Protein AF-A0A2V6S2D7-F1 (afdb_monomer_lite)

Radius of gyration: 24.64 Å; chains: 1; bounding box: 49×113×42 Å

Sequence (248 aa):
MRTIIGLLGVAALVLTGGPAGAQAPPPTPCDFVTGGGTITTDSNTRANFGVGGSCKAGGDGHTLWGHLEYIDKGFSTDTVDKLNVHWTDITGYFFCGLPDCSIFVDPPGQPTGTRLICGTARTNLPSPDNNVNWAVKVSDNAEAGKGHDTFMIKVAGGSLTYTSGDHTLTGGNIQLHQPNGSGFFSGAPTPLNCPAFVPPTSTCTTDADCDPSLTTGEICVAGACMCQPGFVFVDPPGRCCQLGICGD

Secondary structure (DSSP, 8-state):
----------------------PPPPPPBP-EEEEEEEEE-TTS-EEEEEEEEEEEE-SSSSSEEEEEEEEETT---SS-SSEEEEEEEEEEEEEESSTTSSSB---SSS--EEEEEEEEEEESSPTTTTEEEEEEEEEE-SSS-TTT-EEEEEEEETTEEEE--SEE-SEEEEEEE---SS-B---S--TTT-TT-PPPS---SSGGGS-TTSTT-EEEETTEEEEPTT-EEE-SSS-EEESSPPP-

Structure (mmCIF, N/CA/C/O backbone):
data_AF-A0A2V6S2D7-F1
#
_entry.id   AF-A0A2V6S2D7-F1
#
loop_
_atom_site.group_PDB
_atom_site.id
_atom_site.type_symbol
_atom_site.label_atom_id
_atom_site.label_alt_id
_atom_site.label_comp_id
_atom_site.label_asym_id
_atom_site.label_entity_id
_atom_site.label_seq_id
_atom_site.pdbx_PDB_ins_code
_atom_site.Cartn_x
_atom_site.Cartn_y
_atom_site.Cartn_z
_atom_site.occupancy
_atom_site.B_iso_or_equiv
_atom_site.auth_seq_id
_atom_site.auth_comp_id
_atom_site.auth_asym_id
_atom_site.auth_atom_id
_atom_site.pdbx_PDB_model_num
ATOM 1 N N . MET A 1 1 ? -33.609 -89.230 -2.136 1.00 40.50 1 MET A N 1
ATOM 2 C CA . MET A 1 1 ? -32.316 -89.365 -1.429 1.00 40.50 1 MET A CA 1
ATOM 3 C C . MET A 1 1 ? -31.332 -88.361 -2.002 1.00 40.50 1 MET A C 1
ATOM 5 O O . MET A 1 1 ? -30.999 -88.499 -3.171 1.00 40.50 1 MET A O 1
ATOM 9 N N . ARG A 1 2 ? -30.923 -87.370 -1.201 1.00 35.66 2 ARG A N 1
ATOM 10 C CA . ARG A 1 2 ? -29.577 -86.762 -1.118 1.00 35.66 2 ARG A CA 1
ATOM 11 C C . ARG A 1 2 ? -29.685 -85.412 -0.410 1.00 35.66 2 ARG A C 1
ATOM 13 O O . ARG A 1 2 ? -30.016 -84.393 -0.999 1.00 35.66 2 ARG A O 1
ATOM 20 N N . THR A 1 3 ? -29.438 -85.478 0.889 1.00 37.06 3 THR A N 1
ATOM 21 C CA . THR A 1 3 ? -29.090 -84.383 1.788 1.00 37.06 3 THR A CA 1
ATOM 22 C C . THR A 1 3 ? -27.785 -83.745 1.306 1.00 37.06 3 THR A C 1
ATOM 24 O O . THR A 1 3 ? -26.822 -84.478 1.089 1.00 37.06 3 THR A O 1
ATOM 27 N N . ILE A 1 4 ? -27.719 -82.418 1.172 1.00 40.06 4 ILE A N 1
ATOM 28 C CA . ILE A 1 4 ? -26.444 -81.686 1.171 1.00 40.06 4 ILE A CA 1
ATOM 29 C C . ILE A 1 4 ? -26.587 -80.489 2.108 1.00 40.06 4 ILE A C 1
ATOM 31 O O . ILE A 1 4 ? -27.370 -79.573 1.881 1.00 40.06 4 ILE A O 1
ATOM 35 N N . ILE A 1 5 ? -25.828 -80.580 3.195 1.00 47.09 5 ILE A N 1
ATOM 36 C CA . ILE A 1 5 ? -25.560 -79.555 4.197 1.00 47.09 5 ILE A CA 1
ATOM 37 C C . ILE A 1 5 ? -24.543 -78.592 3.571 1.00 47.09 5 ILE A C 1
ATOM 39 O O . ILE A 1 5 ? -23.473 -79.032 3.152 1.00 47.09 5 ILE A O 1
ATOM 43 N N . GLY A 1 6 ? -24.877 -77.304 3.479 1.00 35.31 6 GLY A N 1
ATOM 44 C CA . GLY A 1 6 ? -23.986 -76.253 2.978 1.00 35.31 6 GLY A CA 1
ATOM 45 C C . GLY A 1 6 ? -23.583 -75.306 4.103 1.00 35.31 6 GLY A C 1
ATOM 46 O O . GLY A 1 6 ? -24.434 -74.621 4.660 1.00 35.31 6 GLY A O 1
ATOM 47 N N . LEU A 1 7 ? -22.297 -75.324 4.446 1.00 39.44 7 LEU A N 1
ATOM 48 C CA . LEU A 1 7 ? -21.657 -74.592 5.537 1.00 39.44 7 LEU A CA 1
ATOM 49 C C . LEU A 1 7 ? -21.720 -73.061 5.392 1.00 39.44 7 LEU A C 1
ATOM 51 O O . LEU A 1 7 ? -21.600 -72.511 4.301 1.00 39.44 7 LEU A O 1
ATOM 55 N N . LEU A 1 8 ? -21.822 -72.408 6.553 1.00 40.25 8 LEU A N 1
ATOM 56 C CA . LEU A 1 8 ? -21.572 -70.988 6.801 1.00 40.25 8 LEU A CA 1
ATOM 57 C C . LEU A 1 8 ? -20.168 -70.569 6.338 1.00 40.25 8 LEU A C 1
ATOM 59 O O . LEU A 1 8 ? -19.180 -71.206 6.698 1.00 40.25 8 LEU A O 1
ATOM 63 N N . GLY A 1 9 ? -20.085 -69.435 5.644 1.00 36.44 9 GLY A N 1
ATOM 64 C CA . GLY A 1 9 ? -18.845 -68.693 5.430 1.00 36.44 9 GLY A CA 1
ATOM 65 C C . GLY A 1 9 ? -19.088 -67.212 5.698 1.00 36.44 9 GLY A C 1
ATOM 66 O O . GLY A 1 9 ? -19.604 -66.507 4.836 1.00 36.44 9 GLY A O 1
ATOM 67 N N . VAL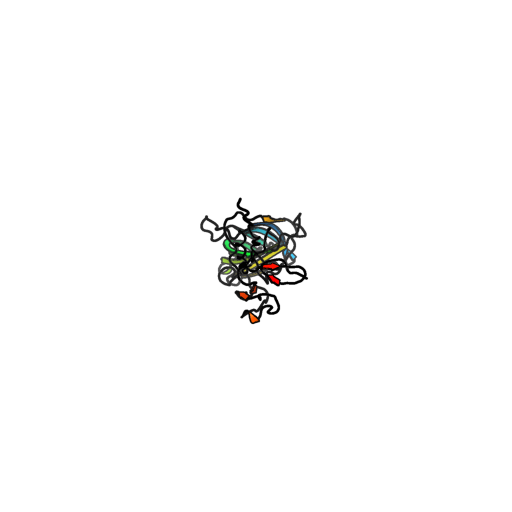 A 1 10 ? -18.752 -66.741 6.901 1.00 43.41 10 VAL A N 1
ATOM 68 C CA . VAL A 1 10 ? -18.709 -65.306 7.216 1.00 43.41 10 VAL A CA 1
ATOM 69 C C . VAL A 1 10 ? -17.350 -64.793 6.754 1.00 43.41 10 VAL A C 1
ATOM 71 O O . VAL A 1 10 ? -16.327 -65.106 7.358 1.00 43.41 10 VAL A O 1
ATOM 74 N N . ALA A 1 11 ? -17.328 -64.036 5.659 1.00 36.28 11 ALA A N 1
ATOM 75 C CA . ALA A 1 11 ? -16.137 -63.320 5.229 1.00 36.28 11 ALA A CA 1
ATOM 76 C C . ALA A 1 11 ? -15.983 -62.061 6.095 1.00 36.28 11 ALA A C 1
ATOM 78 O O . ALA A 1 11 ? -16.769 -61.121 5.983 1.00 36.28 11 ALA A O 1
ATOM 79 N N . ALA A 1 12 ? -14.985 -62.049 6.979 1.00 42.38 12 ALA A N 1
ATOM 80 C CA . ALA A 1 12 ? -14.572 -60.840 7.678 1.00 42.38 12 ALA A CA 1
ATOM 81 C C . ALA A 1 12 ? -13.870 -59.912 6.674 1.00 42.38 12 ALA A C 1
ATOM 83 O O . ALA A 1 12 ? -12.748 -60.179 6.245 1.00 42.38 12 ALA A O 1
ATOM 84 N N . LEU A 1 13 ? -14.553 -58.840 6.269 1.00 35.12 13 LEU A N 1
ATOM 85 C CA . LEU A 1 13 ? -13.983 -57.793 5.428 1.00 35.12 13 LEU A CA 1
ATOM 86 C C . LEU A 1 13 ? -13.056 -56.929 6.294 1.00 35.12 13 LEU A C 1
ATOM 88 O O . LEU A 1 13 ? -13.504 -56.037 7.012 1.00 35.12 13 LEU A O 1
ATOM 92 N N . VAL A 1 14 ? -11.759 -57.225 6.259 1.00 42.66 14 VAL A N 1
ATOM 93 C CA . VAL A 1 14 ? -10.733 -56.378 6.875 1.00 42.66 14 VAL A CA 1
ATOM 94 C C . VAL A 1 14 ? -10.553 -55.154 5.979 1.00 42.66 14 VAL A C 1
ATOM 96 O O . VAL A 1 14 ? -9.884 -55.214 4.950 1.00 42.66 14 VAL A O 1
ATOM 99 N N . LEU A 1 15 ? -11.185 -54.041 6.355 1.00 39.78 15 LEU A N 1
ATOM 100 C CA . LEU A 1 15 ? -10.895 -52.724 5.794 1.00 39.78 15 LEU A CA 1
ATOM 101 C C . LEU A 1 15 ? -9.494 -52.319 6.256 1.00 39.78 15 LEU A C 1
ATOM 103 O O . LEU A 1 15 ? -9.309 -51.809 7.359 1.00 39.78 15 LEU A O 1
ATOM 107 N N . THR A 1 16 ? -8.489 -52.565 5.420 1.00 38.56 16 THR A N 1
ATOM 108 C CA . THR A 1 16 ? -7.169 -51.953 5.577 1.00 38.56 16 THR A CA 1
ATOM 109 C C . THR A 1 16 ? -7.312 -50.463 5.273 1.00 38.56 16 THR A C 1
ATOM 111 O O . THR A 1 16 ? -7.170 -50.035 4.128 1.00 38.56 16 THR A O 1
ATOM 114 N N . GLY A 1 17 ? -7.664 -49.676 6.289 1.00 39.31 17 GLY A N 1
ATOM 115 C CA . GLY A 1 17 ? -7.599 -48.221 6.234 1.00 39.31 17 GLY A CA 1
ATOM 116 C C . GLY A 1 17 ? -6.140 -47.799 6.118 1.00 39.31 17 GLY A C 1
ATOM 117 O O . GLY A 1 17 ? -5.445 -47.681 7.122 1.00 39.31 17 GLY A O 1
ATOM 118 N N . GLY A 1 18 ? -5.656 -47.632 4.888 1.00 40.50 18 GLY A N 1
ATOM 119 C CA . GLY A 1 18 ? -4.422 -46.897 4.650 1.00 40.50 18 GLY A CA 1
ATOM 120 C C . GLY A 1 18 ? -4.624 -45.437 5.067 1.00 40.50 18 GLY A C 1
ATOM 121 O O . GLY A 1 18 ? -5.747 -44.935 4.954 1.00 40.50 18 GLY A O 1
ATOM 122 N N . PRO A 1 19 ? -3.584 -44.744 5.557 1.00 44.56 19 PRO A N 1
ATOM 123 C CA . PRO A 1 19 ? -3.682 -43.317 5.812 1.00 44.56 19 PRO A CA 1
ATOM 124 C C . PRO A 1 19 ? -4.076 -42.633 4.501 1.00 44.56 19 PRO A C 1
ATOM 126 O O . PRO A 1 19 ? -3.349 -42.701 3.509 1.00 44.56 19 PRO A O 1
ATOM 129 N N . ALA A 1 20 ? -5.259 -42.020 4.478 1.00 46.84 20 ALA A N 1
ATOM 130 C CA . ALA A 1 20 ? -5.623 -41.109 3.411 1.00 46.84 20 ALA A CA 1
ATOM 131 C C . ALA A 1 20 ? -4.635 -39.944 3.501 1.00 46.84 20 ALA A C 1
ATOM 133 O O . ALA A 1 20 ? -4.684 -39.161 4.448 1.00 46.84 20 ALA A O 1
ATOM 134 N N . GLY A 1 21 ? -3.686 -39.877 2.566 1.00 40.09 21 GLY A N 1
ATOM 135 C CA . GLY A 1 21 ? -2.854 -38.694 2.413 1.00 40.09 21 GLY A CA 1
ATOM 136 C C . GLY A 1 21 ? -3.787 -37.515 2.178 1.00 40.09 21 GLY A C 1
ATOM 137 O O . GLY A 1 21 ? -4.486 -37.482 1.166 1.00 40.09 21 GLY A O 1
ATOM 138 N N . ALA A 1 22 ? -3.862 -36.602 3.143 1.00 42.22 22 ALA A N 1
ATOM 139 C CA . ALA A 1 22 ? -4.624 -35.378 2.995 1.00 42.22 22 ALA A CA 1
ATOM 140 C C . ALA A 1 22 ? -4.014 -34.598 1.826 1.00 42.22 22 ALA A C 1
ATOM 142 O O . ALA A 1 22 ? -2.865 -34.162 1.876 1.00 42.22 22 ALA A O 1
ATOM 143 N N . GLN A 1 23 ? -4.763 -34.508 0.730 1.00 37.53 23 GLN A N 1
ATOM 144 C CA . GLN A 1 23 ? -4.390 -33.694 -0.413 1.00 37.53 23 GLN A CA 1
ATOM 145 C C . GLN A 1 23 ? -4.363 -32.241 0.072 1.00 37.53 23 GLN A C 1
ATOM 147 O O . GLN A 1 23 ? -5.338 -31.796 0.680 1.00 37.53 23 GLN A O 1
ATOM 152 N N . ALA A 1 24 ? -3.242 -31.539 -0.132 1.00 46.41 24 ALA A N 1
ATOM 153 C CA . ALA A 1 24 ? -3.129 -30.133 0.251 1.00 46.41 24 ALA A CA 1
ATOM 154 C C . ALA A 1 24 ? -4.337 -29.354 -0.308 1.00 46.41 24 ALA A C 1
ATOM 156 O O . ALA A 1 24 ? -4.731 -29.624 -1.454 1.00 46.41 24 ALA A O 1
ATOM 157 N N . PRO A 1 25 ? -4.944 -28.433 0.468 1.00 50.50 25 PRO A N 1
ATOM 158 C CA . PRO A 1 25 ? -6.044 -27.618 -0.018 1.00 50.50 25 PRO A CA 1
ATOM 159 C C . PRO A 1 25 ? -5.639 -26.957 -1.340 1.00 50.50 25 PRO A C 1
ATOM 161 O O . PRO A 1 25 ? -4.493 -26.512 -1.467 1.00 50.50 25 PRO A O 1
ATOM 164 N N . PRO A 1 26 ? -6.526 -26.921 -2.349 1.00 55.00 26 PRO A N 1
ATOM 165 C CA . PRO A 1 26 ? -6.235 -26.176 -3.564 1.00 55.00 26 PRO A CA 1
ATOM 166 C C . PRO A 1 26 ? -5.945 -24.711 -3.188 1.00 55.00 26 PRO A C 1
ATOM 168 O O . PRO A 1 26 ? -6.624 -24.192 -2.300 1.00 55.00 26 PRO A O 1
ATOM 171 N N . PRO A 1 27 ? -4.959 -24.056 -3.831 1.00 58.69 27 PRO A N 1
ATOM 172 C CA . PRO A 1 27 ? -4.622 -22.665 -3.535 1.00 58.69 27 PRO A CA 1
ATOM 173 C C . PRO A 1 27 ? -5.870 -21.791 -3.658 1.00 58.69 27 PRO A C 1
ATOM 175 O O . PRO A 1 27 ? -6.650 -21.968 -4.606 1.00 58.69 27 PRO A O 1
ATOM 178 N N . THR A 1 28 ? -6.075 -20.876 -2.708 1.00 65.69 28 THR A N 1
ATOM 179 C CA . THR A 1 28 ? -7.294 -20.068 -2.688 1.00 65.69 28 THR A CA 1
ATOM 180 C C . THR A 1 28 ? -7.352 -19.234 -3.964 1.00 65.69 28 THR A C 1
ATOM 182 O O . THR A 1 28 ? -6.360 -18.597 -4.348 1.00 65.69 28 THR A O 1
ATOM 185 N N . PRO A 1 29 ? -8.495 -19.240 -4.672 1.00 73.06 29 PRO A N 1
ATOM 186 C CA . PRO A 1 29 ? -8.675 -18.361 -5.809 1.00 73.06 29 PRO A CA 1
ATOM 187 C C . PRO A 1 29 ? -8.458 -16.905 -5.382 1.00 73.06 29 PRO A C 1
ATOM 189 O O . PRO A 1 29 ? -8.868 -16.498 -4.299 1.00 73.06 29 PRO A O 1
ATOM 192 N N . CYS A 1 30 ? -7.820 -16.121 -6.243 1.00 80.06 30 CYS A N 1
ATOM 193 C CA . CYS A 1 30 ? -7.462 -14.743 -5.940 1.00 80.06 30 CYS A CA 1
ATOM 194 C C . CYS A 1 30 ? -8.680 -13.837 -5.692 1.00 80.06 30 CYS A C 1
ATOM 196 O O . CYS A 1 30 ? -9.549 -13.727 -6.566 1.00 80.06 30 CYS A O 1
ATOM 198 N N . ASP A 1 31 ? -8.717 -13.165 -4.540 1.00 88.00 31 ASP A N 1
ATOM 199 C CA . ASP A 1 31 ? -9.669 -12.102 -4.231 1.00 88.00 31 ASP A CA 1
ATOM 200 C C . ASP A 1 31 ? -9.207 -10.743 -4.776 1.00 88.00 31 ASP A C 1
ATOM 202 O O . ASP A 1 31 ? -8.156 -10.606 -5.412 1.00 88.00 31 ASP A O 1
ATOM 206 N N . PHE A 1 32 ? -10.041 -9.723 -4.590 1.00 91.25 32 PHE A N 1
ATOM 207 C CA . PHE A 1 32 ? -9.653 -8.359 -4.911 1.00 91.25 32 PHE A CA 1
ATOM 208 C C . PHE A 1 32 ? -10.234 -7.375 -3.909 1.00 91.25 32 PHE A C 1
ATOM 210 O O . PHE A 1 32 ? -11.319 -7.570 -3.363 1.00 91.25 32 PHE A O 1
ATOM 217 N N . VAL A 1 33 ? -9.502 -6.289 -3.691 1.00 94.19 33 VAL A N 1
ATOM 218 C CA . VAL A 1 33 ? -9.938 -5.184 -2.840 1.00 94.19 33 VAL A CA 1
ATOM 219 C C . VAL A 1 33 ? -10.218 -3.961 -3.692 1.00 94.19 33 VAL A C 1
ATOM 221 O O . VAL A 1 33 ? -9.510 -3.685 -4.664 1.00 94.19 33 VAL A O 1
ATOM 224 N N . THR A 1 34 ? -11.241 -3.212 -3.308 1.00 96.56 34 THR A N 1
ATOM 225 C CA . THR A 1 34 ? -11.501 -1.864 -3.815 1.00 96.56 34 THR A CA 1
ATOM 226 C C . THR A 1 34 ? -11.785 -0.954 -2.644 1.00 96.56 34 THR A C 1
ATOM 228 O O . THR A 1 34 ? -12.481 -1.355 -1.718 1.00 96.56 34 THR A O 1
ATOM 231 N N . GLY A 1 35 ? -11.346 0.288 -2.699 1.00 96.75 35 GLY A N 1
ATOM 232 C CA . GLY A 1 35 ? -11.704 1.242 -1.674 1.00 96.75 35 GLY A CA 1
ATOM 233 C C . GLY A 1 35 ? -11.312 2.654 -2.031 1.00 96.75 35 GLY A C 1
ATOM 234 O O . GLY A 1 35 ? -10.619 2.928 -3.010 1.00 96.75 35 GLY A O 1
ATOM 235 N N . GLY A 1 36 ? -11.766 3.569 -1.200 1.00 98.19 36 GLY A N 1
ATOM 236 C CA . GLY A 1 36 ? -11.402 4.964 -1.302 1.00 98.19 36 GLY A CA 1
ATOM 237 C C . GLY A 1 36 ? -11.927 5.716 -0.106 1.00 98.19 36 GLY A C 1
ATOM 238 O O . GLY A 1 36 ? -12.942 5.346 0.488 1.00 98.19 36 GLY A O 1
ATOM 239 N N . GLY A 1 37 ? -11.232 6.780 0.265 1.00 98.00 37 GLY A N 1
ATOM 240 C CA . GLY A 1 37 ? -11.586 7.469 1.482 1.00 98.00 37 GLY A CA 1
ATOM 241 C C . GLY A 1 37 ? -10.681 8.613 1.869 1.00 98.00 37 GLY A C 1
ATOM 242 O O . GLY A 1 37 ? -9.991 9.240 1.062 1.00 98.00 37 GLY A O 1
ATOM 243 N N . THR A 1 38 ? -10.785 8.935 3.148 1.00 98.38 38 THR A N 1
ATOM 244 C CA . THR A 1 38 ? -10.057 10.004 3.810 1.00 98.38 38 THR A CA 1
ATOM 245 C C . THR A 1 38 ? -9.498 9.481 5.122 1.00 98.38 38 THR A C 1
ATOM 247 O O . THR A 1 38 ? -10.225 8.860 5.895 1.00 98.38 38 THR A O 1
ATOM 250 N N . ILE A 1 39 ? -8.249 9.812 5.418 1.00 98.38 39 ILE A N 1
ATOM 251 C CA . ILE A 1 39 ? -7.625 9.604 6.727 1.00 98.38 39 ILE A CA 1
ATOM 252 C C . ILE A 1 39 ? -7.119 10.937 7.281 1.00 98.38 39 ILE A C 1
ATOM 254 O O . ILE A 1 39 ? -6.953 11.914 6.540 1.00 98.38 39 ILE A O 1
ATOM 258 N N . THR A 1 40 ? -6.878 10.955 8.586 1.00 97.94 40 THR A N 1
ATOM 259 C CA . THR A 1 40 ? -6.028 11.958 9.227 1.00 97.94 40 THR A CA 1
ATOM 260 C C . THR A 1 40 ? -4.679 11.296 9.467 1.00 97.94 40 THR A C 1
ATOM 262 O O . THR A 1 40 ? -4.647 10.292 10.165 1.00 97.94 40 THR A O 1
ATOM 265 N N . THR A 1 41 ? -3.618 11.810 8.853 1.00 96.25 41 THR A N 1
ATOM 266 C CA . THR A 1 41 ? -2.250 11.274 8.945 1.00 96.25 41 THR A CA 1
ATOM 267 C C . THR A 1 41 ? -1.638 11.498 10.333 1.00 96.25 41 THR A C 1
ATOM 269 O O . THR A 1 41 ? -2.160 12.284 11.130 1.00 96.25 41 THR A O 1
ATOM 272 N N . ASP A 1 42 ? -0.475 10.901 10.596 1.00 93.19 42 ASP A N 1
ATOM 273 C CA . ASP A 1 42 ? 0.327 11.142 11.808 1.00 93.19 42 ASP A CA 1
ATOM 274 C C . ASP A 1 42 ? 0.716 12.623 11.987 1.00 93.19 42 ASP A C 1
ATOM 276 O O . ASP A 1 42 ? 0.872 13.106 13.109 1.00 93.19 42 ASP A O 1
ATOM 280 N N . SER A 1 43 ? 0.815 13.384 10.891 1.00 90.69 43 SER A N 1
ATOM 281 C CA . SER A 1 43 ? 1.014 14.841 10.906 1.00 90.69 43 SER A CA 1
ATOM 282 C C . SER A 1 43 ? -0.272 15.636 11.182 1.00 90.69 43 SER A C 1
ATOM 284 O O . SER A 1 43 ? -0.269 16.865 11.104 1.00 90.69 43 SER A O 1
ATOM 286 N N . ASN A 1 44 ? -1.369 14.956 11.527 1.00 92.44 44 ASN A N 1
ATOM 287 C CA . ASN A 1 44 ? -2.698 15.516 11.764 1.00 92.44 44 ASN A CA 1
ATOM 288 C C . ASN A 1 44 ? -3.265 16.269 10.546 1.00 92.44 44 ASN A C 1
ATOM 290 O O . ASN A 1 44 ? -4.010 17.246 10.680 1.00 92.44 44 ASN A O 1
ATOM 294 N N . THR A 1 45 ? -2.906 15.828 9.338 1.00 94.75 45 THR A N 1
ATOM 295 C CA . THR A 1 45 ? -3.355 16.428 8.080 1.00 94.75 45 THR A CA 1
ATOM 296 C C . THR A 1 45 ? -4.284 15.487 7.339 1.00 94.75 45 THR A C 1
ATOM 298 O O . THR A 1 45 ? -4.314 14.278 7.558 1.00 94.75 45 THR A O 1
ATOM 301 N N . ARG A 1 46 ? -5.129 16.054 6.478 1.00 96.44 46 ARG A N 1
ATOM 302 C CA . ARG A 1 46 ? -6.096 15.262 5.724 1.00 96.44 46 ARG A CA 1
ATOM 303 C C . ARG A 1 46 ? -5.445 14.702 4.468 1.00 96.44 46 ARG A C 1
ATOM 305 O O . ARG A 1 46 ? -5.007 15.484 3.620 1.00 96.44 46 ARG A O 1
ATOM 312 N N . ALA A 1 47 ? -5.530 13.388 4.299 1.00 98.44 47 ALA A N 1
ATOM 313 C CA . ALA A 1 47 ? -5.177 12.724 3.055 1.00 98.44 47 ALA A CA 1
ATOM 314 C C . ALA A 1 47 ? -6.367 11.985 2.440 1.00 98.44 47 ALA A C 1
ATOM 316 O O . ALA A 1 47 ? -7.240 11.483 3.150 1.00 98.44 47 ALA A O 1
ATOM 317 N N . ASN A 1 48 ? -6.404 11.939 1.112 1.00 98.62 48 ASN A N 1
ATOM 318 C CA . ASN A 1 48 ? -7.412 11.249 0.318 1.00 98.62 48 ASN A CA 1
ATOM 319 C C . ASN A 1 48 ? -6.765 10.130 -0.488 1.00 98.62 48 ASN A C 1
ATOM 321 O O . ASN A 1 48 ? -5.650 10.298 -0.974 1.00 98.62 48 ASN A O 1
ATOM 325 N N . PHE A 1 49 ? -7.479 9.022 -0.663 1.00 98.75 49 PHE A N 1
ATOM 326 C CA . PHE A 1 49 ? -6.980 7.903 -1.451 1.00 98.75 49 PHE A CA 1
ATOM 327 C C . PHE A 1 49 ? -8.085 7.204 -2.241 1.00 98.75 49 PHE A C 1
ATOM 329 O O . PHE A 1 49 ? -9.258 7.238 -1.858 1.00 98.75 49 PHE A O 1
ATOM 336 N N . GLY A 1 50 ? -7.677 6.548 -3.322 1.00 98.75 50 GLY A N 1
ATOM 337 C CA . GLY A 1 50 ? -8.430 5.533 -4.049 1.00 98.75 50 GLY A CA 1
ATOM 338 C C . GLY A 1 50 ? -7.503 4.354 -4.314 1.00 98.75 50 GLY A C 1
ATOM 339 O O . GLY A 1 50 ? -6.343 4.557 -4.667 1.00 98.75 50 GLY A O 1
ATOM 340 N N . VAL A 1 51 ? -7.974 3.136 -4.074 1.00 98.56 51 VAL A N 1
ATOM 341 C CA . VAL A 1 51 ? -7.134 1.941 -4.118 1.00 98.56 51 VAL A CA 1
ATOM 342 C C . VAL A 1 51 ? -7.903 0.752 -4.671 1.00 98.56 51 VAL A C 1
ATOM 344 O O . VAL A 1 51 ? -9.060 0.508 -4.326 1.00 98.56 51 VAL A O 1
ATOM 347 N N . GLY A 1 52 ? -7.232 -0.020 -5.514 1.00 96.88 52 GLY A N 1
ATOM 348 C CA . GLY A 1 52 ? -7.675 -1.339 -5.926 1.00 96.88 52 GLY A CA 1
ATOM 349 C C . GLY A 1 52 ? -6.483 -2.263 -6.110 1.00 96.88 52 GLY A C 1
ATOM 350 O O . GLY A 1 52 ? -5.403 -1.816 -6.492 1.00 96.88 52 GLY A O 1
ATOM 351 N N . GLY A 1 53 ? -6.668 -3.550 -5.854 1.00 94.19 53 GLY A N 1
ATOM 352 C CA . GLY A 1 53 ? -5.607 -4.527 -6.063 1.00 94.19 53 GLY A CA 1
ATOM 353 C C . GLY A 1 53 ? -6.115 -5.953 -6.052 1.00 94.19 53 GLY A C 1
ATOM 354 O O . GLY A 1 53 ? -7.128 -6.261 -5.421 1.00 94.19 53 GLY A O 1
ATOM 355 N N . SER A 1 54 ? -5.396 -6.807 -6.769 1.00 91.19 54 SER A N 1
ATOM 356 C CA . SER A 1 54 ? -5.584 -8.254 -6.779 1.00 91.19 54 SER A CA 1
ATOM 357 C C . SER A 1 54 ? -4.313 -8.940 -7.282 1.00 91.19 54 SER A C 1
ATOM 359 O O . SER A 1 54 ? -3.463 -8.310 -7.904 1.00 91.19 54 SER A O 1
ATOM 361 N N . CYS A 1 55 ? -4.225 -10.249 -7.100 1.00 85.38 55 CYS A N 1
ATOM 362 C CA . CYS A 1 55 ? -3.287 -11.149 -7.784 1.00 85.38 55 CYS A CA 1
ATOM 363 C C . CYS A 1 55 ? -3.690 -11.506 -9.237 1.00 85.38 55 CYS A C 1
ATOM 365 O O . CYS A 1 55 ? -3.042 -12.344 -9.869 1.00 85.38 55 CYS A O 1
ATOM 367 N N . LYS A 1 56 ? -4.738 -10.890 -9.803 1.00 87.69 56 LYS A N 1
ATOM 368 C CA . LYS A 1 56 ? -5.069 -11.023 -11.228 1.00 87.69 56 LYS A CA 1
ATOM 369 C C . LYS A 1 56 ? -4.038 -10.263 -12.065 1.00 87.69 56 LYS A C 1
ATOM 371 O O . LYS A 1 56 ? -3.676 -9.144 -11.719 1.00 87.69 56 LYS A O 1
ATOM 376 N N . ALA A 1 57 ? -3.618 -10.825 -13.197 1.00 88.00 57 ALA A N 1
ATOM 377 C CA . ALA A 1 57 ? -2.773 -10.110 -14.156 1.00 88.00 57 ALA A CA 1
ATOM 378 C C . ALA A 1 57 ? -3.466 -8.833 -14.680 1.00 88.00 57 ALA A C 1
ATOM 380 O O . ALA A 1 57 ? -4.667 -8.863 -14.968 1.00 88.00 57 ALA A O 1
ATOM 381 N N . GLY A 1 58 ? -2.717 -7.736 -14.840 1.00 86.00 58 GLY A N 1
ATOM 382 C CA . GLY A 1 58 ? -3.266 -6.448 -15.299 1.00 86.00 58 GLY A CA 1
ATOM 383 C C . GLY A 1 58 ? -3.877 -6.532 -16.702 1.00 86.00 58 GLY A C 1
ATOM 384 O O . GLY A 1 58 ? -4.998 -6.084 -16.935 1.00 86.00 58 GLY A O 1
ATOM 385 N N . GLY A 1 59 ? -3.188 -7.224 -17.617 1.00 83.19 59 GLY A N 1
ATOM 386 C CA . GLY A 1 59 ? -3.666 -7.496 -18.981 1.00 83.19 59 GLY A CA 1
ATOM 387 C C . GLY A 1 59 ? -3.553 -6.314 -19.954 1.00 83.19 59 GLY A C 1
ATOM 388 O O . GLY A 1 59 ? -3.822 -6.472 -21.141 1.00 83.19 59 GLY A O 1
ATOM 389 N N . ASP A 1 60 ? -3.111 -5.157 -19.476 1.00 85.06 60 ASP A N 1
ATOM 390 C CA . ASP A 1 60 ? -3.004 -3.868 -20.168 1.00 85.06 60 ASP A CA 1
ATOM 391 C C . ASP A 1 60 ? -1.559 -3.329 -20.201 1.00 85.06 60 ASP A C 1
ATOM 393 O O . ASP A 1 60 ? -1.321 -2.153 -20.466 1.00 85.06 60 ASP A O 1
ATOM 397 N N . GLY A 1 61 ? -0.580 -4.209 -19.974 1.00 85.62 61 GLY A N 1
ATOM 398 C CA . GLY A 1 61 ? 0.837 -3.853 -19.853 1.00 85.62 61 GLY A CA 1
ATOM 399 C C . GLY A 1 61 ? 1.296 -3.651 -18.409 1.00 85.62 61 GLY A C 1
ATOM 400 O O . GLY A 1 61 ? 2.500 -3.540 -18.186 1.00 85.62 61 GLY A O 1
ATOM 401 N N . HIS A 1 62 ? 0.371 -3.678 -17.446 1.00 91.00 62 HIS A N 1
ATOM 402 C CA . HIS A 1 62 ? 0.672 -3.724 -16.017 1.00 91.00 62 HIS A CA 1
ATOM 403 C C . HIS A 1 62 ? 0.824 -5.165 -15.513 1.00 91.00 62 HIS A C 1
ATOM 405 O O . HIS A 1 62 ? 0.238 -6.110 -16.058 1.00 91.00 62 HIS A O 1
ATOM 411 N N . THR A 1 63 ? 1.623 -5.329 -14.460 1.00 91.81 63 THR A N 1
ATOM 412 C CA . THR A 1 63 ? 1.958 -6.624 -13.863 1.00 91.81 63 THR A CA 1
ATOM 413 C C . THR A 1 63 ? 0.720 -7.250 -13.221 1.00 91.81 63 THR A C 1
ATOM 415 O O . THR A 1 63 ? 0.298 -8.339 -13.622 1.00 91.81 63 THR A O 1
ATOM 418 N N . LEU A 1 64 ? 0.073 -6.540 -12.294 1.00 92.19 64 LEU A N 1
ATOM 419 C CA . LEU A 1 64 ? -1.177 -6.958 -11.655 1.00 92.19 64 LEU A CA 1
ATOM 420 C C . LEU A 1 64 ? -2.288 -5.919 -11.852 1.00 92.19 64 LEU A C 1
ATOM 422 O O . LEU A 1 64 ? -2.033 -4.736 -12.066 1.00 92.19 64 LEU A O 1
ATOM 426 N N . TRP A 1 65 ? -3.538 -6.370 -11.765 1.00 93.31 65 TRP A N 1
ATOM 427 C CA . TRP A 1 65 ? -4.707 -5.501 -11.784 1.00 93.31 65 TRP A CA 1
ATOM 428 C C . TRP A 1 65 ? -4.789 -4.701 -10.489 1.00 93.31 65 TRP A C 1
ATOM 430 O O . TRP A 1 65 ? -4.716 -5.255 -9.387 1.00 93.31 65 TRP A O 1
ATOM 440 N N . GLY A 1 66 ? -5.025 -3.403 -10.630 1.00 94.88 66 GLY A N 1
ATOM 441 C CA . GLY A 1 66 ? -5.277 -2.510 -9.517 1.00 94.88 66 GLY A CA 1
ATOM 442 C C . GLY A 1 66 ? -4.981 -1.067 -9.884 1.00 94.88 66 GLY A C 1
ATOM 443 O O . GLY A 1 66 ? -4.794 -0.736 -11.050 1.00 94.88 66 GLY A O 1
ATOM 444 N N . HIS A 1 67 ? -4.989 -0.211 -8.873 1.00 97.12 67 HIS A N 1
ATOM 445 C CA . HIS A 1 67 ? -4.556 1.175 -8.968 1.00 97.12 67 HIS A CA 1
ATOM 446 C C . HIS A 1 67 ? -4.294 1.742 -7.571 1.00 97.12 67 HIS A C 1
ATOM 448 O O . HIS A 1 67 ? -4.787 1.221 -6.567 1.00 97.12 67 HIS A O 1
ATOM 454 N N . LEU A 1 68 ? -3.578 2.862 -7.522 1.00 98.62 68 LEU A N 1
ATOM 455 C CA . LEU A 1 68 ? -3.496 3.722 -6.350 1.00 98.62 68 LEU A CA 1
ATOM 456 C C . LEU A 1 68 ? -3.473 5.191 -6.776 1.00 98.62 68 LEU A C 1
ATOM 458 O O . LEU A 1 68 ? -2.645 5.607 -7.585 1.00 98.62 68 LEU A O 1
ATOM 462 N N . GLU A 1 69 ? -4.334 5.974 -6.140 1.00 98.69 69 GLU A N 1
ATOM 463 C CA . GLU A 1 69 ? -4.234 7.427 -6.060 1.00 98.69 69 GLU A CA 1
ATOM 464 C C . GLU A 1 69 ? -4.124 7.822 -4.594 1.00 98.69 69 GLU A C 1
ATOM 466 O O . GLU A 1 69 ? -4.917 7.363 -3.769 1.00 98.69 69 GLU A O 1
ATOM 471 N N . TYR A 1 70 ? -3.184 8.699 -4.263 1.00 98.81 70 TYR A N 1
ATOM 472 C CA . TYR A 1 70 ? -3.041 9.237 -2.915 1.00 98.81 70 TYR A CA 1
ATOM 473 C C . TYR A 1 70 ? -2.672 10.718 -2.950 1.00 98.81 70 TYR A C 1
ATOM 475 O O . TYR A 1 70 ? -1.798 11.134 -3.711 1.00 98.81 70 TYR A O 1
ATOM 483 N N . ILE A 1 71 ? -3.339 11.519 -2.120 1.00 98.69 71 ILE A N 1
ATOM 484 C CA . ILE A 1 71 ? -3.079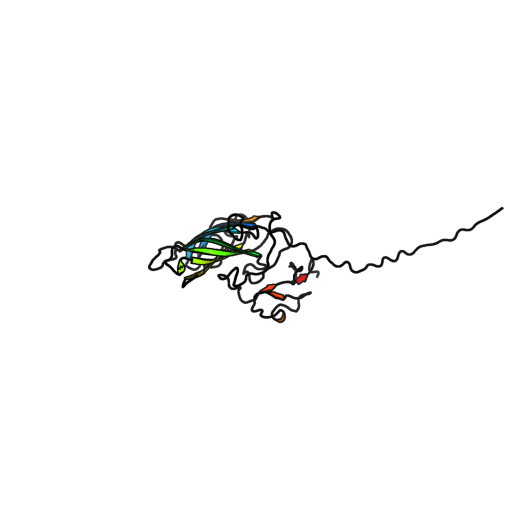 12.953 -1.979 1.00 98.69 71 ILE A CA 1
ATOM 485 C C . ILE A 1 71 ? -3.043 13.317 -0.495 1.00 98.69 71 ILE A C 1
ATOM 487 O O . ILE A 1 71 ? -4.092 13.311 0.148 1.00 98.69 71 ILE A O 1
ATOM 491 N N . ASP A 1 72 ? -1.881 13.715 0.026 1.00 98.19 72 ASP A N 1
ATOM 492 C CA . ASP A 1 72 ? -1.744 14.329 1.355 1.00 98.19 72 ASP A CA 1
ATOM 493 C C . ASP A 1 72 ? -1.599 15.844 1.217 1.00 98.19 72 ASP A C 1
ATOM 495 O O . ASP A 1 72 ? -0.612 16.350 0.680 1.00 98.19 72 ASP A O 1
ATOM 499 N N . LYS A 1 73 ? -2.603 16.574 1.710 1.00 94.38 73 LYS A N 1
ATOM 500 C CA . LYS A 1 73 ? -2.675 18.040 1.618 1.00 94.38 73 LYS A CA 1
ATOM 501 C C . LYS A 1 73 ? -1.816 18.760 2.655 1.00 94.38 73 LYS A C 1
ATOM 503 O O . LYS A 1 73 ? -1.749 19.981 2.621 1.00 94.38 73 LYS A O 1
ATOM 508 N N . GLY A 1 74 ? -1.258 18.036 3.621 1.00 93.19 74 GLY A N 1
ATOM 509 C CA . GLY A 1 74 ? -0.399 18.599 4.657 1.00 93.19 74 GLY A CA 1
ATOM 510 C C . GLY A 1 74 ? 1.088 18.400 4.422 1.00 93.19 74 GLY A C 1
ATOM 511 O O . GLY A 1 74 ? 1.896 18.985 5.137 1.00 93.19 74 GLY A O 1
ATOM 512 N N . PHE A 1 75 ? 1.455 17.576 3.444 1.00 95.62 75 PHE A N 1
ATOM 513 C CA . PHE A 1 75 ? 2.843 17.400 3.055 1.00 95.62 75 PHE A CA 1
ATOM 514 C C . PHE A 1 75 ? 3.335 18.639 2.304 1.00 95.62 75 PHE A C 1
ATOM 516 O O . PHE A 1 75 ? 2.730 19.035 1.315 1.00 95.62 75 PHE A O 1
ATOM 523 N N . SER A 1 76 ? 4.458 19.219 2.718 1.00 94.81 76 SER A N 1
ATOM 524 C CA . SER A 1 76 ? 5.065 20.354 2.023 1.00 94.81 76 SER A CA 1
ATOM 525 C C . SER A 1 76 ? 6.578 20.206 1.989 1.00 94.81 76 SER A C 1
ATOM 527 O O . SER A 1 76 ? 7.198 19.765 2.955 1.00 94.81 76 SER A O 1
ATOM 529 N N . THR A 1 77 ? 7.171 20.627 0.880 1.00 93.94 77 THR A N 1
ATOM 530 C CA . THR A 1 77 ? 8.610 20.877 0.739 1.00 93.94 77 THR A CA 1
ATOM 531 C C . THR A 1 77 ? 8.808 22.282 0.173 1.00 93.94 77 THR A C 1
ATOM 533 O O . THR A 1 77 ? 7.836 22.998 -0.065 1.00 93.94 77 THR A O 1
ATOM 536 N N . ASP A 1 78 ? 10.049 22.660 -0.129 1.00 94.69 78 ASP A N 1
ATOM 537 C CA . ASP A 1 78 ? 10.347 23.912 -0.838 1.00 94.69 78 ASP A CA 1
ATOM 538 C C . ASP A 1 78 ? 9.793 23.948 -2.279 1.00 94.69 78 ASP A C 1
ATOM 540 O O . ASP A 1 78 ? 9.803 24.996 -2.921 1.00 94.69 78 ASP A O 1
ATOM 544 N N . THR A 1 79 ? 9.328 22.810 -2.815 1.00 94.56 79 THR A N 1
ATOM 545 C CA . THR A 1 79 ? 8.919 22.675 -4.228 1.00 94.56 79 THR A CA 1
ATOM 546 C C . THR A 1 79 ? 7.458 22.286 -4.434 1.00 94.56 79 THR A C 1
ATOM 548 O O . THR A 1 79 ? 6.928 22.504 -5.523 1.00 94.56 79 THR A O 1
ATOM 551 N N . VAL A 1 80 ? 6.796 21.725 -3.418 1.00 96.31 80 VAL A N 1
ATOM 552 C CA . VAL A 1 80 ? 5.391 21.291 -3.482 1.00 96.31 80 VAL A CA 1
ATOM 553 C C . VAL A 1 80 ? 4.672 21.581 -2.165 1.00 96.31 80 VAL A C 1
ATOM 555 O O . VAL A 1 80 ? 5.287 21.547 -1.104 1.00 96.31 80 VAL A O 1
ATOM 558 N N . ASP A 1 81 ? 3.363 21.815 -2.231 1.00 96.25 81 ASP A N 1
ATOM 559 C CA . ASP A 1 81 ? 2.468 22.118 -1.099 1.00 96.25 81 ASP A CA 1
ATOM 560 C C . ASP A 1 81 ? 1.515 20.961 -0.738 1.00 96.25 81 ASP A C 1
ATOM 562 O O . ASP A 1 81 ? 0.621 21.101 0.095 1.00 96.25 81 ASP A O 1
ATOM 566 N N . LYS A 1 82 ? 1.682 19.826 -1.419 1.00 96.56 82 LYS A N 1
ATOM 567 C CA . LYS A 1 82 ? 0.998 18.554 -1.180 1.00 96.56 82 LYS A CA 1
ATOM 568 C C . LYS A 1 82 ? 1.827 17.418 -1.760 1.00 96.56 82 LYS A C 1
ATOM 570 O O . LYS A 1 82 ? 2.585 17.631 -2.712 1.00 96.56 82 LYS A O 1
ATOM 575 N N . LEU A 1 83 ? 1.623 16.205 -1.264 1.00 98.25 83 LEU A N 1
ATOM 576 C CA . LEU A 1 83 ? 2.129 14.992 -1.901 1.00 98.25 83 LEU A CA 1
ATOM 577 C C . LEU A 1 83 ? 1.024 14.384 -2.756 1.00 98.25 83 LEU A C 1
ATOM 579 O O . LEU A 1 83 ? -0.034 14.056 -2.227 1.00 98.25 83 LEU A O 1
ATOM 583 N N . ASN A 1 84 ? 1.282 14.195 -4.047 1.00 98.50 84 ASN A N 1
ATOM 584 C CA . ASN A 1 84 ? 0.465 13.359 -4.922 1.00 98.50 84 ASN A CA 1
ATOM 585 C C . ASN A 1 84 ? 1.247 12.083 -5.243 1.00 98.50 84 ASN A C 1
ATOM 587 O O . ASN A 1 84 ? 2.411 12.176 -5.630 1.00 98.50 84 ASN A O 1
ATOM 591 N N . VAL A 1 85 ? 0.608 10.922 -5.153 1.00 98.81 85 VAL A N 1
ATOM 592 C CA . VAL A 1 85 ? 1.169 9.630 -5.562 1.00 98.81 85 VAL A CA 1
ATOM 593 C C . VAL A 1 85 ? 0.189 8.983 -6.529 1.00 98.81 85 VAL A C 1
ATOM 595 O O . VAL A 1 85 ? -0.947 8.693 -6.160 1.00 98.81 85 VAL A O 1
ATOM 598 N N . HIS A 1 86 ? 0.646 8.784 -7.759 1.00 98.69 86 HIS A N 1
ATOM 599 C CA . HIS A 1 86 ? -0.104 8.163 -8.842 1.00 98.69 86 HIS A CA 1
ATOM 600 C C . HIS A 1 86 ? 0.597 6.870 -9.229 1.00 98.69 86 HIS A C 1
ATOM 602 O O . HIS A 1 86 ? 1.765 6.901 -9.628 1.00 98.69 86 HIS A O 1
ATOM 608 N N . TRP A 1 87 ? -0.082 5.740 -9.084 1.00 98.38 87 TRP A N 1
ATOM 609 C CA . TRP A 1 87 ? 0.494 4.446 -9.430 1.00 98.38 87 TRP A CA 1
ATOM 610 C C . TRP A 1 87 ? 0.934 4.372 -10.900 1.00 98.38 87 TRP A C 1
ATOM 612 O O . TRP A 1 87 ? 0.393 5.035 -11.779 1.00 98.38 87 TRP A O 1
ATOM 622 N N . THR A 1 88 ? 1.928 3.535 -11.162 1.00 97.69 88 THR A N 1
ATOM 623 C CA . THR A 1 88 ? 2.369 3.170 -12.514 1.00 97.69 88 THR A CA 1
ATOM 624 C C . THR A 1 88 ? 2.359 1.671 -12.740 1.00 97.69 88 THR A C 1
ATOM 626 O O . THR A 1 88 ? 2.256 1.239 -13.881 1.00 97.69 88 THR A O 1
ATOM 629 N N . ASP A 1 89 ? 2.489 0.876 -11.679 1.00 97.25 89 ASP A N 1
ATOM 630 C CA . ASP A 1 89 ? 2.327 -0.570 -11.749 1.00 97.25 89 ASP A CA 1
ATOM 631 C C . ASP A 1 89 ? 1.970 -1.142 -10.375 1.00 97.25 89 ASP A C 1
ATOM 633 O O . ASP A 1 89 ? 2.367 -0.575 -9.352 1.00 97.25 89 ASP A O 1
ATOM 637 N N . ILE A 1 90 ? 1.260 -2.270 -10.361 1.00 95.94 90 ILE A N 1
ATOM 638 C CA . ILE A 1 90 ? 1.020 -3.076 -9.161 1.00 95.94 90 ILE A CA 1
ATOM 639 C C . ILE A 1 90 ? 1.955 -4.279 -9.215 1.00 95.94 90 ILE A C 1
ATOM 641 O O . ILE A 1 90 ? 1.807 -5.161 -10.058 1.00 95.94 90 ILE A O 1
ATOM 645 N N . THR A 1 91 ? 2.919 -4.322 -8.305 1.00 94.44 91 THR A N 1
ATOM 646 C CA . THR A 1 91 ? 3.983 -5.331 -8.286 1.00 94.44 91 THR A CA 1
ATOM 647 C C . THR A 1 91 ? 3.702 -6.469 -7.315 1.00 94.44 91 THR A C 1
ATOM 649 O O . THR A 1 91 ? 4.333 -7.520 -7.407 1.00 94.44 91 THR A O 1
ATOM 652 N N . GLY A 1 92 ? 2.764 -6.286 -6.383 1.00 91.69 92 GLY A N 1
ATOM 653 C CA . GLY A 1 92 ? 2.424 -7.313 -5.409 1.00 91.69 92 GLY A CA 1
ATOM 654 C C . GLY A 1 92 ? 1.067 -7.104 -4.755 1.00 91.69 92 GLY A C 1
ATOM 655 O O . GLY A 1 92 ? 0.634 -5.974 -4.528 1.00 91.69 92 GLY A O 1
ATOM 656 N N . TYR A 1 93 ? 0.420 -8.221 -4.438 1.00 92.56 93 TYR A N 1
ATOM 657 C CA . TYR A 1 93 ? -0.833 -8.278 -3.701 1.00 92.56 93 TYR A CA 1
ATOM 658 C C . TYR A 1 93 ? -0.762 -9.436 -2.706 1.00 92.56 93 TYR A C 1
ATOM 660 O O . TYR A 1 93 ? -0.616 -10.594 -3.102 1.00 92.56 93 TYR A O 1
ATOM 668 N N . PHE A 1 94 ? -0.817 -9.112 -1.418 1.00 88.75 94 PHE A N 1
ATOM 669 C CA . PHE A 1 94 ? -0.506 -10.038 -0.338 1.00 88.75 94 PHE A CA 1
ATOM 670 C C . PHE A 1 94 ? -1.586 -10.035 0.734 1.00 88.75 94 PHE A C 1
ATOM 672 O O . PHE A 1 94 ? -2.243 -9.029 1.004 1.00 88.75 94 PHE A O 1
ATOM 679 N N . PHE A 1 95 ? -1.727 -11.189 1.368 1.00 87.06 95 PHE A N 1
ATOM 680 C CA . PHE A 1 95 ? -2.768 -11.489 2.326 1.00 87.06 95 PHE A CA 1
ATOM 681 C C . PHE A 1 95 ? -2.105 -11.492 3.694 1.00 87.06 95 PHE A C 1
ATOM 683 O O . PHE A 1 95 ? -1.241 -12.326 3.970 1.00 87.06 95 PHE A O 1
ATOM 690 N N . CYS A 1 96 ? -2.442 -10.511 4.523 1.00 84.50 96 CYS A N 1
ATOM 691 C CA . CYS A 1 96 ? -1.834 -10.391 5.836 1.00 84.50 96 CYS A CA 1
ATOM 692 C C . CYS A 1 96 ? -2.610 -11.257 6.828 1.00 84.50 96 CYS A C 1
ATOM 694 O O . CYS A 1 96 ? -3.820 -11.099 6.974 1.00 84.50 96 CYS A O 1
ATOM 696 N N . GLY A 1 97 ? -1.908 -12.151 7.523 1.00 76.12 97 GLY A N 1
ATOM 697 C CA . GLY A 1 97 ? -2.483 -12.946 8.610 1.00 76.12 97 GLY A CA 1
ATOM 698 C C . GLY A 1 97 ? -2.751 -12.124 9.869 1.00 76.12 97 GLY A C 1
ATOM 699 O O . GLY A 1 97 ? -3.588 -12.502 10.678 1.00 76.12 97 GLY A O 1
ATOM 700 N N . LEU A 1 98 ? -2.066 -10.985 10.015 1.00 78.12 98 LEU A N 1
ATOM 701 C CA . LEU A 1 98 ? -2.257 -10.026 11.100 1.00 78.12 98 LEU A CA 1
ATOM 702 C C . LEU A 1 98 ? -2.417 -8.600 10.545 1.00 78.12 98 LEU A C 1
ATOM 704 O O . LEU A 1 98 ? -1.852 -8.297 9.489 1.00 78.12 98 LEU A O 1
ATOM 708 N N . PRO A 1 99 ? -3.118 -7.692 11.254 1.00 80.81 99 PRO A N 1
ATOM 709 C CA . PRO A 1 99 ? -3.343 -6.317 10.786 1.00 80.81 99 PRO A CA 1
ATOM 710 C C . PRO A 1 99 ? -2.063 -5.501 10.543 1.00 80.81 99 PRO A C 1
ATOM 712 O O . PRO A 1 99 ? -2.045 -4.542 9.767 1.00 80.81 99 PRO A O 1
ATOM 715 N N . ASP A 1 100 ? -0.961 -5.861 11.200 1.00 81.06 100 ASP A N 1
ATOM 716 C CA . ASP A 1 100 ? 0.339 -5.214 11.023 1.00 81.06 100 ASP A CA 1
ATOM 717 C C . ASP A 1 100 ? 1.133 -5.742 9.812 1.00 81.06 100 ASP A C 1
ATOM 719 O O . ASP A 1 100 ? 2.151 -5.147 9.455 1.00 81.06 100 ASP A O 1
ATOM 723 N N . CYS A 1 101 ? 0.639 -6.790 9.142 1.00 83.69 10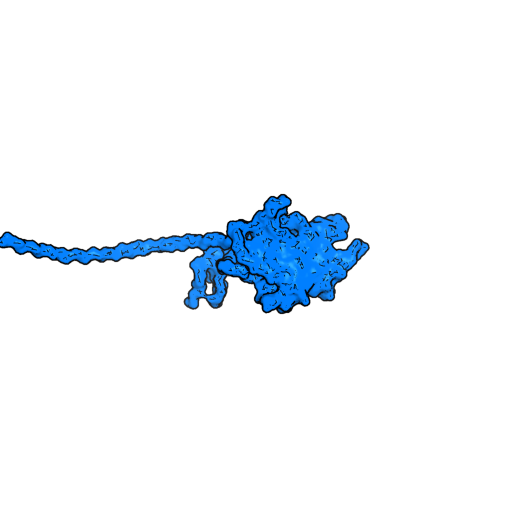1 CYS A N 1
ATOM 724 C CA . CYS A 1 101 ? 1.322 -7.509 8.066 1.00 83.69 101 CYS A CA 1
ATOM 725 C C . CYS A 1 101 ? 2.715 -8.026 8.478 1.00 83.69 101 CYS A C 1
ATOM 727 O O . CYS A 1 101 ? 3.653 -8.001 7.681 1.00 83.69 101 CYS A O 1
ATOM 729 N N . SER A 1 102 ? 2.851 -8.493 9.724 1.00 77.00 102 SER A N 1
ATOM 730 C CA . SER A 1 102 ? 4.023 -9.244 10.212 1.00 77.00 102 SER A CA 1
ATOM 731 C C . SER A 1 102 ? 4.025 -10.720 9.784 1.00 77.00 102 SER A C 1
ATOM 733 O O . SER A 1 102 ? 5.070 -11.374 9.810 1.00 77.00 102 SER A O 1
ATOM 735 N N . ILE A 1 103 ? 2.859 -11.233 9.375 1.00 71.44 103 ILE A N 1
ATOM 736 C CA . ILE A 1 103 ? 2.621 -12.604 8.908 1.00 71.44 103 ILE A CA 1
ATOM 737 C C . ILE A 1 103 ? 1.801 -12.540 7.615 1.00 71.44 103 ILE A C 1
ATOM 739 O O . ILE A 1 103 ? 0.866 -11.739 7.514 1.00 71.44 103 ILE A O 1
ATOM 743 N N . PHE A 1 104 ? 2.118 -13.406 6.649 1.00 77.81 104 PHE A N 1
ATOM 744 C CA . PHE A 1 104 ? 1.396 -13.540 5.381 1.00 77.81 104 PHE A CA 1
ATOM 745 C C . PHE A 1 104 ? 0.844 -14.950 5.233 1.00 77.81 104 PHE A C 1
ATOM 747 O O . PHE A 1 104 ? 1.564 -15.925 5.437 1.00 77.81 104 PHE A O 1
ATOM 754 N N . VAL A 1 105 ? -0.441 -15.061 4.914 1.00 70.44 105 VAL A N 1
ATOM 755 C CA . VAL A 1 105 ? -1.171 -16.335 4.942 1.00 70.44 105 VAL A CA 1
ATOM 756 C C . VAL A 1 105 ? -2.153 -16.373 3.793 1.00 70.44 105 VAL A C 1
ATOM 758 O O . VAL A 1 105 ? -2.710 -15.341 3.447 1.00 70.44 105 VAL A O 1
ATOM 761 N N . ASP A 1 106 ? -2.401 -17.552 3.240 1.00 68.12 106 ASP A N 1
ATOM 762 C CA . ASP A 1 106 ? -3.548 -17.770 2.365 1.00 68.12 106 ASP A CA 1
ATOM 763 C C . ASP A 1 106 ? -4.751 -18.191 3.241 1.00 68.12 106 ASP A C 1
ATOM 765 O O . ASP A 1 106 ? -4.757 -19.319 3.740 1.00 68.12 106 ASP A O 1
ATOM 769 N N . PRO A 1 107 ? -5.718 -17.302 3.553 1.00 63.31 107 PRO A N 1
ATOM 770 C CA . PRO A 1 107 ? -6.823 -17.620 4.440 1.00 63.31 107 PRO A CA 1
ATOM 771 C C . PRO A 1 107 ? -7.822 -18.548 3.732 1.00 63.31 107 PRO A C 1
ATOM 773 O O . PRO A 1 107 ? -8.255 -18.259 2.614 1.00 63.31 107 PRO A O 1
ATOM 776 N N . PRO A 1 108 ? -8.258 -19.642 4.378 1.00 53.12 108 PRO A N 1
ATOM 777 C CA . PRO A 1 108 ? -9.277 -20.502 3.802 1.00 53.12 108 PRO A CA 1
ATOM 778 C C . PRO A 1 108 ? -10.640 -19.792 3.784 1.00 53.12 108 PRO A C 1
ATOM 780 O O . PRO A 1 108 ? -11.139 -19.347 4.816 1.00 53.12 108 PRO A O 1
ATOM 783 N N . GLY A 1 109 ? -11.300 -19.763 2.624 1.00 62.44 109 GLY A N 1
ATOM 784 C CA . GLY A 1 109 ? -12.710 -19.374 2.512 1.00 62.44 109 GLY A CA 1
ATOM 785 C C . GLY A 1 109 ? -12.952 -17.936 2.046 1.00 62.44 109 GLY A C 1
ATOM 786 O O . GLY A 1 109 ? -12.371 -17.490 1.060 1.00 62.44 109 GLY A O 1
ATOM 787 N N . GLN A 1 110 ? -13.920 -17.250 2.666 1.00 62.69 110 GLN A N 1
ATOM 788 C CA . GLN A 1 110 ? -14.341 -15.914 2.233 1.00 62.69 110 GLN A CA 1
ATOM 789 C C . GLN A 1 110 ? -13.263 -14.867 2.569 1.00 62.69 110 GLN A C 1
ATOM 791 O O . GLN A 1 110 ? -12.713 -14.916 3.669 1.00 62.69 110 GLN A O 1
ATOM 796 N N . PRO A 1 111 ? -12.994 -13.897 1.673 1.00 76.75 111 PRO A N 1
ATOM 797 C CA . PRO A 1 111 ? -12.052 -12.816 1.936 1.00 76.75 111 PRO A CA 1
ATOM 798 C C . PRO A 1 111 ? -12.373 -12.049 3.215 1.00 76.75 111 PRO A C 1
ATOM 800 O O . PRO A 1 111 ? -13.443 -11.457 3.341 1.00 76.75 111 PRO A O 1
ATOM 803 N N . THR A 1 112 ? -11.424 -12.045 4.144 1.00 79.56 112 THR A N 1
ATOM 804 C CA . THR A 1 112 ? -11.447 -11.219 5.353 1.00 79.56 112 THR A CA 1
ATOM 805 C C . THR A 1 112 ? -10.067 -10.611 5.612 1.00 79.56 112 THR A C 1
ATOM 807 O O . THR A 1 112 ? -9.057 -11.018 5.016 1.00 79.56 112 THR A O 1
ATOM 810 N N . GLY A 1 113 ? -10.029 -9.627 6.512 1.00 85.12 113 GLY A N 1
ATOM 811 C CA . GLY A 1 113 ? -8.799 -9.099 7.092 1.00 85.12 113 GLY A CA 1
ATOM 812 C C . GLY A 1 113 ? -8.095 -8.046 6.239 1.00 85.12 113 GLY A C 1
ATOM 813 O O . GLY A 1 113 ? -8.722 -7.220 5.578 1.00 85.12 113 GLY A O 1
ATOM 814 N N . THR A 1 114 ? -6.763 -8.057 6.296 1.00 91.50 114 THR A N 1
ATOM 815 C CA . THR A 1 114 ? -5.914 -7.004 5.729 1.00 91.50 114 THR A CA 1
ATOM 816 C C . THR A 1 114 ? -5.243 -7.467 4.437 1.00 91.50 114 THR A C 1
ATOM 818 O O . THR A 1 114 ? -4.828 -8.623 4.294 1.00 91.50 114 THR A O 1
ATOM 821 N N . ARG A 1 115 ? -5.108 -6.551 3.479 1.00 93.31 115 ARG A N 1
ATOM 822 C CA . ARG A 1 115 ? -4.318 -6.741 2.259 1.00 93.31 115 ARG A CA 1
ATOM 823 C C . ARG A 1 115 ? -3.176 -5.744 2.221 1.00 93.31 115 ARG A C 1
ATOM 825 O O . ARG A 1 115 ? -3.365 -4.564 2.516 1.00 93.31 115 ARG A O 1
ATOM 832 N N . LEU A 1 116 ? -2.004 -6.230 1.832 1.00 94.62 116 LEU A N 1
ATOM 833 C CA . LEU A 1 116 ? -0.853 -5.407 1.487 1.00 94.62 116 LEU A CA 1
ATOM 834 C C . LEU A 1 116 ? -0.755 -5.358 -0.038 1.00 94.62 116 LEU A C 1
ATOM 836 O O . LEU A 1 116 ? -0.646 -6.396 -0.688 1.00 94.62 116 LEU A O 1
ATOM 840 N N . ILE A 1 117 ? -0.784 -4.158 -0.606 1.00 96.69 117 ILE A N 1
ATOM 841 C CA . ILE A 1 117 ? -0.655 -3.934 -2.049 1.00 96.69 117 ILE A CA 1
ATOM 842 C C . ILE A 1 117 ? 0.599 -3.109 -2.269 1.00 96.69 117 ILE A C 1
ATOM 844 O O . ILE A 1 117 ? 0.811 -2.118 -1.571 1.00 96.69 117 ILE A O 1
ATOM 848 N N . CYS A 1 118 ? 1.426 -3.508 -3.223 1.00 97.00 118 CYS A N 1
ATOM 849 C CA . CYS A 1 118 ? 2.691 -2.846 -3.501 1.00 97.00 118 CYS A CA 1
ATOM 850 C C . CYS A 1 118 ? 2.805 -2.493 -4.972 1.00 97.00 118 CYS A C 1
ATOM 852 O O . CYS A 1 118 ? 2.215 -3.155 -5.830 1.00 97.00 118 CYS A O 1
ATOM 854 N N . GLY A 1 119 ? 3.586 -1.460 -5.262 1.00 97.19 119 GLY A N 1
ATOM 855 C CA . GLY A 1 119 ? 3.734 -0.997 -6.626 1.00 97.19 119 GLY A CA 1
ATOM 856 C C . GLY A 1 119 ? 4.810 0.052 -6.825 1.00 97.19 119 GLY A C 1
ATOM 857 O O . GLY A 1 119 ? 5.546 0.439 -5.913 1.00 97.19 119 GLY A O 1
ATOM 858 N N . THR A 1 120 ? 4.849 0.539 -8.059 1.00 98.12 120 THR A N 1
ATOM 859 C CA . THR A 1 120 ? 5.612 1.723 -8.460 1.00 98.12 120 THR A CA 1
ATOM 860 C C . THR A 1 120 ? 4.661 2.891 -8.690 1.00 98.12 120 THR A C 1
ATOM 862 O O . THR A 1 120 ? 3.474 2.689 -8.968 1.00 98.12 120 THR A O 1
ATOM 865 N N . ALA A 1 121 ? 5.149 4.118 -8.524 1.00 98.50 121 ALA A N 1
ATOM 866 C CA . ALA A 1 121 ? 4.363 5.327 -8.721 1.00 98.50 121 ALA A CA 1
ATOM 867 C C . ALA A 1 121 ? 5.203 6.509 -9.209 1.00 98.50 121 ALA A C 1
ATOM 869 O O . ALA A 1 121 ? 6.429 6.561 -9.066 1.00 98.50 121 ALA A O 1
ATOM 870 N N . ARG A 1 122 ? 4.493 7.514 -9.719 1.00 98.44 122 ARG A N 1
ATOM 871 C CA . ARG A 1 122 ? 4.986 8.875 -9.895 1.00 98.44 122 ARG A CA 1
ATOM 872 C C . ARG A 1 122 ? 4.505 9.767 -8.768 1.00 98.44 122 ARG A C 1
ATOM 874 O O . ARG A 1 122 ? 3.366 9.649 -8.317 1.00 98.44 122 ARG A O 1
ATOM 881 N N . THR A 1 123 ? 5.358 10.704 -8.377 1.00 98.62 123 THR A N 1
ATOM 882 C CA . THR A 1 123 ? 4.972 11.802 -7.490 1.00 98.62 123 THR A CA 1
ATOM 883 C C . THR A 1 123 ? 5.052 13.146 -8.208 1.00 98.62 123 THR A C 1
ATOM 885 O O . THR A 1 123 ? 5.580 13.252 -9.320 1.00 98.62 123 THR A O 1
ATOM 888 N N . ASN A 1 124 ? 4.522 14.187 -7.570 1.00 98.12 124 ASN A N 1
ATOM 889 C CA . ASN A 1 124 ? 4.676 15.576 -8.000 1.00 98.12 124 ASN A CA 1
ATOM 890 C C . ASN A 1 124 ? 6.001 16.225 -7.554 1.00 98.12 124 ASN A C 1
ATOM 892 O O . ASN A 1 124 ? 6.191 17.412 -7.808 1.00 98.12 124 ASN A O 1
ATOM 896 N N . LEU A 1 125 ? 6.899 15.486 -6.896 1.00 98.00 125 LEU A N 1
ATOM 897 C CA . LEU A 1 125 ? 8.213 15.993 -6.505 1.00 98.00 125 LEU A CA 1
ATOM 898 C C . LEU A 1 125 ? 9.169 16.049 -7.711 1.00 98.00 125 LEU A C 1
ATOM 900 O O . LEU A 1 125 ? 8.946 15.368 -8.714 1.00 98.00 125 LEU A O 1
ATOM 904 N N . PRO A 1 126 ? 10.249 16.846 -7.645 1.00 96.50 126 PRO A N 1
ATOM 905 C CA . PRO A 1 126 ? 11.336 16.789 -8.618 1.00 96.50 126 PRO A CA 1
ATOM 906 C C . PRO A 1 126 ? 12.087 15.448 -8.591 1.00 96.50 126 PRO A C 1
ATOM 908 O O . PRO A 1 126 ? 12.053 14.709 -7.612 1.00 96.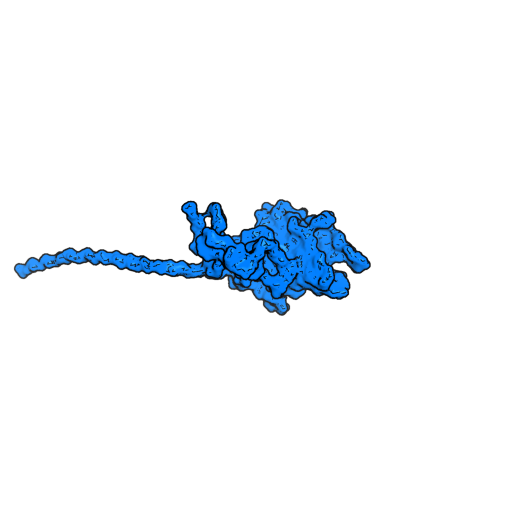50 126 PRO A O 1
ATOM 911 N N . SER A 1 127 ? 12.820 15.144 -9.666 1.00 95.69 127 SER A N 1
ATOM 912 C CA . SER A 1 127 ? 13.779 14.028 -9.674 1.00 95.69 127 SER A CA 1
ATOM 913 C C . SER A 1 127 ? 14.830 14.213 -8.567 1.00 95.69 127 SER A C 1
ATOM 915 O O . SER A 1 127 ? 15.326 15.332 -8.420 1.00 95.69 127 SER A O 1
ATOM 917 N N . PRO A 1 128 ? 15.237 13.150 -7.846 1.00 94.94 128 PRO A N 1
ATOM 918 C CA . PRO A 1 128 ? 14.923 11.731 -8.078 1.00 94.94 128 PRO A CA 1
ATOM 919 C C . PRO A 1 128 ? 13.624 11.225 -7.428 1.00 94.94 128 PRO A C 1
ATOM 921 O O . PRO A 1 128 ? 13.228 10.092 -7.682 1.00 94.94 128 PRO A O 1
ATOM 924 N N . ASP A 1 129 ? 12.934 12.050 -6.645 1.00 96.75 129 ASP A N 1
ATOM 925 C CA . ASP A 1 129 ? 11.777 11.644 -5.830 1.00 96.75 129 ASP A CA 1
ATOM 926 C C . ASP A 1 129 ? 10.470 11.548 -6.640 1.00 96.75 129 ASP A C 1
ATOM 928 O O . ASP A 1 129 ? 9.400 11.245 -6.110 1.00 96.75 129 ASP A O 1
ATOM 932 N N . ASN A 1 130 ? 10.549 11.804 -7.948 1.00 97.19 130 ASN A N 1
ATOM 933 C CA . ASN A 1 130 ? 9.433 11.773 -8.886 1.00 97.19 130 ASN A CA 1
ATOM 934 C C . ASN A 1 130 ? 9.047 10.359 -9.343 1.00 97.19 130 ASN A C 1
ATOM 936 O O . ASN A 1 130 ? 7.962 10.207 -9.904 1.00 97.19 130 ASN A O 1
ATOM 940 N N . ASN A 1 131 ? 9.915 9.360 -9.147 1.00 98.00 131 ASN A N 1
ATOM 941 C CA . ASN A 1 131 ? 9.654 7.940 -9.388 1.00 98.00 131 ASN A CA 1
ATOM 942 C C . ASN A 1 131 ? 9.944 7.174 -8.097 1.00 98.00 131 ASN A C 1
ATOM 944 O O . ASN A 1 131 ? 11.059 7.222 -7.580 1.00 98.00 131 ASN A O 1
ATOM 948 N N . VAL A 1 132 ? 8.944 6.477 -7.576 1.00 98.25 132 VAL A N 1
ATOM 949 C CA . VAL A 1 132 ? 8.997 5.886 -6.237 1.00 98.25 132 VAL A CA 1
ATOM 950 C C . VAL A 1 132 ? 8.389 4.495 -6.235 1.00 98.25 132 VAL A C 1
ATOM 952 O O . VAL A 1 132 ? 7.626 4.120 -7.126 1.00 98.25 132 VAL A O 1
ATOM 955 N N . ASN A 1 133 ? 8.699 3.748 -5.187 1.00 98.31 133 ASN A N 1
ATOM 956 C CA . ASN A 1 133 ? 7.953 2.567 -4.805 1.00 98.31 133 ASN A CA 1
ATOM 957 C C . ASN A 1 133 ? 6.959 2.924 -3.706 1.00 98.31 133 ASN A C 1
ATOM 959 O O . ASN A 1 133 ? 7.188 3.850 -2.922 1.00 98.31 133 ASN A O 1
ATOM 963 N N . TRP A 1 134 ? 5.886 2.156 -3.606 1.00 98.44 134 TRP A N 1
ATOM 964 C CA . TRP A 1 134 ? 4.892 2.324 -2.560 1.00 98.44 134 TRP A CA 1
ATOM 965 C C . TRP A 1 134 ? 4.347 0.985 -2.076 1.00 98.44 134 TRP A C 1
ATOM 967 O O . TRP A 1 134 ? 4.433 -0.038 -2.759 1.00 98.44 134 TRP A O 1
ATOM 977 N N . ALA A 1 135 ? 3.793 1.015 -0.872 1.00 97.88 135 ALA A N 1
ATOM 978 C CA . ALA A 1 135 ? 3.044 -0.080 -0.289 1.00 97.88 135 ALA A CA 1
ATOM 979 C C . ALA A 1 135 ? 1.871 0.480 0.513 1.00 97.88 135 ALA A C 1
ATOM 981 O O . ALA A 1 135 ? 2.048 1.440 1.262 1.00 97.88 135 ALA A O 1
ATOM 982 N N . VAL A 1 136 ? 0.690 -0.115 0.381 1.00 98.25 136 VAL A N 1
ATOM 983 C CA . VAL A 1 136 ? -0.488 0.226 1.184 1.00 98.25 136 VAL A CA 1
ATOM 984 C C . VAL A 1 136 ? -0.984 -0.984 1.947 1.00 98.25 136 VAL A C 1
ATOM 986 O O . VAL A 1 136 ? -1.020 -2.087 1.404 1.00 98.25 136 VAL A O 1
ATOM 989 N N . LYS A 1 137 ? -1.408 -0.762 3.188 1.00 96.06 137 LYS A N 1
ATOM 990 C CA . LYS A 1 137 ? -2.229 -1.719 3.929 1.00 96.06 137 LYS A CA 1
ATOM 991 C C . LYS A 1 137 ? -3.664 -1.233 3.925 1.00 96.06 137 LYS A C 1
ATOM 993 O O . LYS A 1 137 ? -3.907 -0.060 4.209 1.00 96.06 137 LYS A O 1
ATOM 998 N N . VAL A 1 138 ? -4.587 -2.138 3.641 1.00 97.19 138 VAL A N 1
ATOM 999 C CA . VAL A 1 138 ? -6.026 -1.875 3.668 1.00 97.19 138 VAL A CA 1
ATOM 1000 C C . VAL A 1 138 ? -6.736 -2.980 4.430 1.00 97.19 138 VAL A C 1
ATOM 1002 O O . VAL A 1 138 ? -6.448 -4.152 4.195 1.00 97.19 138 VAL A O 1
ATOM 1005 N N . SER A 1 139 ? -7.650 -2.617 5.326 1.00 94.88 139 SER A N 1
ATOM 1006 C CA . SER A 1 139 ? -8.485 -3.582 6.054 1.00 94.88 139 SER A CA 1
ATOM 1007 C C . SER A 1 139 ? -9.952 -3.211 5.912 1.00 94.88 139 SER A C 1
ATOM 1009 O O . SER A 1 139 ? -10.309 -2.056 6.149 1.00 94.88 139 SER A O 1
ATOM 1011 N N . ASP A 1 140 ? -10.760 -4.200 5.543 1.00 93.88 140 ASP A N 1
ATOM 1012 C CA . ASP A 1 140 ? -12.223 -4.152 5.535 1.00 93.88 140 ASP A CA 1
ATOM 1013 C C . ASP A 1 140 ? -12.712 -4.748 6.861 1.00 93.88 140 ASP A C 1
ATOM 1015 O O . ASP A 1 140 ? -12.562 -5.951 7.098 1.00 93.88 140 ASP A O 1
ATOM 1019 N N . ASN A 1 141 ? -13.176 -3.891 7.773 1.00 90.44 141 ASN A N 1
ATOM 1020 C CA . ASN A 1 141 ? -13.451 -4.279 9.158 1.00 90.44 141 ASN A CA 1
ATOM 1021 C C . ASN A 1 141 ? -14.945 -4.272 9.496 1.00 90.44 141 ASN A C 1
ATOM 1023 O O . ASN A 1 141 ? -15.366 -5.069 10.338 1.00 90.44 141 ASN A O 1
ATOM 1027 N N . ALA A 1 142 ? -15.739 -3.365 8.916 1.00 88.50 142 ALA A N 1
ATOM 1028 C CA . ALA A 1 142 ? -17.187 -3.326 9.119 1.00 88.50 142 ALA A CA 1
ATOM 1029 C C . ALA A 1 142 ? -17.894 -2.370 8.151 1.00 88.50 142 ALA A C 1
ATOM 1031 O O . ALA A 1 142 ? -17.324 -1.379 7.711 1.00 88.50 142 ALA A O 1
ATOM 1032 N N . GLU A 1 143 ? -19.203 -2.583 7.976 1.00 89.81 143 GLU A N 1
ATOM 1033 C CA . GLU A 1 143 ? -20.076 -1.644 7.269 1.00 89.81 143 GLU A CA 1
ATOM 1034 C C . GLU A 1 143 ? -20.831 -0.695 8.213 1.00 89.81 143 GLU A C 1
ATOM 1036 O O . GLU A 1 143 ? -21.491 -1.136 9.155 1.00 89.81 143 GLU A O 1
ATOM 1041 N N . ALA A 1 144 ? -20.856 0.619 7.973 1.00 89.06 144 ALA A N 1
ATOM 1042 C CA . ALA A 1 144 ? -20.114 1.348 6.935 1.00 89.06 144 ALA A CA 1
ATOM 1043 C C . ALA A 1 144 ? -18.637 1.536 7.330 1.00 89.06 144 ALA A C 1
ATOM 1045 O O . ALA A 1 144 ? -18.356 1.806 8.494 1.00 89.06 144 ALA A O 1
ATOM 1046 N N . GLY A 1 145 ? -17.714 1.529 6.368 1.00 93.62 145 GLY A N 1
ATOM 1047 C CA . GLY A 1 145 ? -16.267 1.528 6.624 1.00 93.62 145 GLY A CA 1
ATOM 1048 C C . GLY A 1 145 ? -15.702 2.724 7.386 1.00 93.62 145 GLY A C 1
ATOM 1049 O O . GLY A 1 145 ? -14.666 2.629 8.048 1.00 93.62 145 GLY A O 1
ATOM 1050 N N . LYS A 1 146 ? -16.374 3.881 7.368 1.00 97.19 146 LYS A N 1
ATOM 1051 C CA . LYS A 1 146 ? -15.961 5.040 8.175 1.00 97.19 146 LYS A CA 1
ATOM 1052 C C . LYS A 1 146 ? -15.955 4.684 9.666 1.00 97.19 146 LYS A C 1
ATOM 1054 O O . LYS A 1 146 ? -16.996 4.383 10.238 1.00 97.19 146 LYS A O 1
ATOM 1059 N N . GLY A 1 147 ? -14.816 4.890 10.324 1.00 96.75 147 GLY A N 1
ATOM 1060 C CA . GLY A 1 147 ? -14.647 4.586 11.746 1.00 96.75 147 GLY A CA 1
ATOM 1061 C C . GLY A 1 147 ? -14.288 3.126 12.033 1.00 96.75 147 GLY A C 1
ATOM 1062 O O . GLY A 1 147 ? -14.081 2.796 13.198 1.00 96.75 147 GLY A O 1
ATOM 1063 N N . HIS A 1 148 ? -14.160 2.288 10.999 1.00 95.31 148 HIS A N 1
ATOM 1064 C CA . HIS A 1 148 ? -13.885 0.860 11.136 1.00 95.31 148 HIS A CA 1
ATOM 1065 C C . HIS A 1 148 ? -12.726 0.409 10.248 1.00 95.31 148 HIS A C 1
ATOM 1067 O O . HIS A 1 148 ? -11.745 -0.130 10.758 1.00 95.31 148 HIS A O 1
ATOM 1073 N N . ASP A 1 149 ? -12.804 0.671 8.949 1.00 97.12 149 ASP A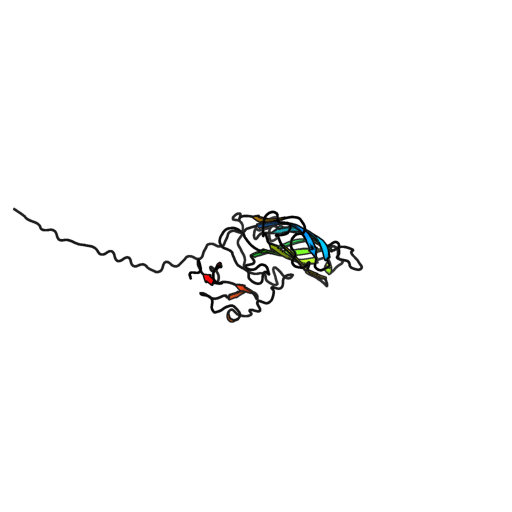 N 1
ATOM 1074 C CA . ASP A 1 149 ? -11.781 0.287 7.980 1.00 97.12 149 ASP A CA 1
ATOM 1075 C C . ASP A 1 149 ? -10.482 1.048 8.218 1.00 97.12 149 ASP A C 1
ATOM 1077 O O . ASP A 1 149 ? -10.492 2.185 8.709 1.00 97.12 149 ASP A O 1
ATOM 1081 N N . THR A 1 150 ? -9.358 0.442 7.839 1.00 97.38 150 THR A N 1
ATOM 1082 C CA . THR A 1 150 ? -8.038 1.058 8.011 1.00 97.38 150 THR A CA 1
ATOM 1083 C C . THR A 1 150 ? -7.275 1.183 6.706 1.00 97.38 150 THR A C 1
ATOM 1085 O O . THR A 1 150 ? -7.386 0.348 5.808 1.00 97.38 150 THR A O 1
ATOM 1088 N N . PHE A 1 151 ? -6.491 2.255 6.610 1.00 98.00 151 PHE A N 1
ATOM 1089 C CA . PHE A 1 151 ? -5.594 2.535 5.500 1.00 98.00 151 PHE A CA 1
ATOM 1090 C C . PHE A 1 151 ? -4.248 3.035 6.027 1.00 98.00 151 PHE A C 1
ATOM 1092 O O . PHE A 1 151 ? -4.183 3.886 6.916 1.00 98.00 151 PHE A O 1
ATOM 1099 N N . MET A 1 152 ? -3.173 2.552 5.413 1.00 97.19 152 MET A N 1
ATOM 1100 C CA . MET A 1 152 ? -1.818 3.066 5.581 1.00 97.19 152 MET A CA 1
ATOM 1101 C C . MET A 1 152 ? -1.122 3.076 4.22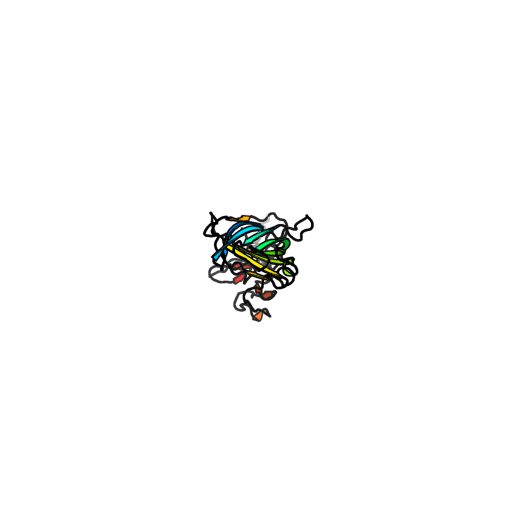5 1.00 97.19 152 MET A C 1
ATOM 1103 O O . MET A 1 152 ? -1.315 2.145 3.448 1.00 97.19 152 MET A O 1
ATOM 1107 N N . ILE A 1 153 ? -0.280 4.073 3.962 1.00 98.31 153 ILE A N 1
ATOM 1108 C CA . ILE A 1 153 ? 0.651 4.080 2.830 1.00 98.31 153 ILE A CA 1
ATOM 1109 C C . ILE A 1 153 ? 2.085 4.331 3.305 1.00 98.31 153 ILE A C 1
ATOM 1111 O O . ILE A 1 153 ? 2.323 5.209 4.131 1.00 98.31 153 ILE A O 1
ATOM 1115 N N . LYS A 1 154 ? 3.041 3.596 2.730 1.00 97.88 154 LYS A N 1
ATOM 1116 C CA . LYS A 1 154 ? 4.477 3.899 2.720 1.00 97.88 154 LYS A CA 1
ATOM 1117 C C . LYS A 1 154 ? 4.914 4.226 1.300 1.00 97.88 154 LYS A C 1
ATOM 1119 O O . LYS A 1 154 ? 4.499 3.553 0.358 1.00 97.88 154 LYS A O 1
ATOM 1124 N N . VAL A 1 155 ? 5.781 5.221 1.154 1.00 98.12 155 VAL A N 1
ATOM 1125 C CA . VAL A 1 155 ? 6.377 5.617 -0.128 1.00 98.12 155 VAL A CA 1
ATOM 1126 C C . VAL A 1 155 ? 7.875 5.809 0.061 1.00 98.12 155 VAL A C 1
ATOM 1128 O O . VAL A 1 155 ? 8.301 6.470 1.009 1.00 98.12 155 VAL A O 1
ATOM 1131 N N . ALA A 1 156 ? 8.669 5.237 -0.840 1.00 96.94 156 ALA A N 1
ATOM 1132 C CA . ALA A 1 156 ? 10.122 5.324 -0.796 1.00 96.94 156 ALA A CA 1
ATOM 1133 C C . ALA A 1 156 ? 10.728 5.417 -2.204 1.00 96.94 156 ALA A C 1
ATOM 1135 O O . ALA A 1 156 ? 10.392 4.629 -3.091 1.00 96.94 156 ALA A O 1
ATOM 1136 N N . GLY A 1 157 ? 11.656 6.349 -2.406 1.00 94.44 157 GLY A N 1
ATOM 1137 C CA . GLY A 1 157 ? 12.411 6.497 -3.653 1.00 94.44 157 GLY A CA 1
ATOM 1138 C C . GLY A 1 157 ? 13.253 7.768 -3.656 1.00 94.44 157 GLY A C 1
ATOM 1139 O O . GLY A 1 157 ? 12.823 8.783 -3.120 1.00 94.44 157 GLY A O 1
ATOM 1140 N N . GLY A 1 158 ? 14.459 7.709 -4.228 1.00 92.81 158 GLY A N 1
ATOM 1141 C CA . GLY A 1 158 ? 15.409 8.819 -4.138 1.00 92.81 158 GLY A CA 1
ATOM 1142 C C . GLY A 1 158 ? 15.762 9.128 -2.680 1.00 92.81 158 GLY A C 1
ATOM 1143 O O . GLY A 1 158 ? 16.270 8.261 -1.970 1.00 92.81 158 GLY A O 1
ATOM 1144 N N . SER A 1 159 ? 15.466 10.350 -2.248 1.00 94.88 159 SER A N 1
ATOM 1145 C CA . SER A 1 159 ? 15.560 10.814 -0.860 1.00 94.88 159 SER A CA 1
ATOM 1146 C C . SER A 1 159 ? 14.207 10.815 -0.136 1.00 94.88 159 SER A C 1
ATOM 1148 O O . SER A 1 159 ? 14.168 11.029 1.077 1.00 94.88 159 SER A O 1
ATOM 1150 N N . LEU A 1 160 ? 13.094 10.576 -0.838 1.00 95.44 160 LEU A N 1
ATOM 1151 C CA . LEU A 1 160 ? 11.769 10.523 -0.229 1.00 95.44 160 LEU A CA 1
ATOM 1152 C C . LEU A 1 160 ? 11.609 9.255 0.613 1.00 95.44 160 LEU A C 1
ATOM 1154 O O . LEU A 1 160 ? 11.739 8.134 0.123 1.00 95.44 160 LEU A O 1
ATOM 1158 N N . THR A 1 161 ? 11.244 9.452 1.876 1.00 95.50 161 THR A N 1
ATOM 1159 C CA . THR A 1 161 ? 10.694 8.423 2.761 1.00 95.50 161 THR A CA 1
ATOM 1160 C C . THR A 1 161 ? 9.451 9.002 3.417 1.00 95.50 161 THR A C 1
ATOM 1162 O O . THR A 1 161 ? 9.529 10.014 4.110 1.00 95.50 161 THR A O 1
ATOM 1165 N N . TYR A 1 162 ? 8.300 8.384 3.176 1.00 96.38 162 TYR A N 1
ATOM 1166 C CA . TYR A 1 162 ? 7.008 8.863 3.652 1.00 96.38 162 TYR A CA 1
ATOM 1167 C C . TYR A 1 162 ? 6.172 7.709 4.201 1.00 96.38 162 TYR A C 1
ATOM 1169 O O . TYR A 1 162 ? 6.178 6.606 3.654 1.00 96.38 162 TYR A O 1
ATOM 1177 N N . THR A 1 163 ? 5.422 7.985 5.264 1.00 96.44 163 THR A N 1
ATOM 1178 C CA . THR A 1 163 ? 4.367 7.117 5.783 1.00 96.44 163 THR A CA 1
ATOM 1179 C C . THR A 1 163 ? 3.184 7.980 6.189 1.00 96.44 163 THR A C 1
ATOM 1181 O O . THR A 1 163 ? 3.383 9.051 6.760 1.00 96.44 163 THR A O 1
ATOM 1184 N N . SER A 1 164 ? 1.964 7.521 5.922 1.00 97.00 164 SER A N 1
ATOM 1185 C CA . SER A 1 164 ? 0.782 8.190 6.467 1.00 97.00 164 SER A CA 1
ATOM 1186 C C . SER A 1 164 ? 0.612 7.942 7.959 1.00 97.00 164 SER A C 1
ATOM 1188 O O . SER A 1 164 ? 0.039 8.801 8.613 1.00 97.00 164 SER A O 1
ATOM 1190 N N . GLY A 1 165 ? 1.076 6.784 8.444 1.00 94.12 165 GLY A N 1
ATOM 1191 C CA . GLY A 1 165 ? 0.599 6.164 9.683 1.00 94.12 165 GLY A CA 1
ATOM 1192 C C . GLY A 1 165 ? -0.557 5.195 9.409 1.00 94.12 165 GLY A C 1
ATOM 1193 O O . GLY A 1 165 ? -1.140 5.212 8.318 1.00 94.12 165 GLY A O 1
ATOM 1194 N N . ASP A 1 166 ? -0.844 4.305 10.360 1.00 93.75 166 ASP A N 1
ATOM 1195 C CA . ASP A 1 166 ? -1.981 3.378 10.282 1.00 93.75 166 ASP A CA 1
ATOM 1196 C C . ASP A 1 166 ? -3.224 4.040 10.871 1.00 93.75 166 ASP A C 1
ATOM 1198 O O . ASP A 1 166 ? -3.263 4.360 12.062 1.00 93.75 166 ASP A O 1
ATOM 1202 N N . HIS A 1 167 ? -4.222 4.294 10.025 1.00 96.81 167 HIS A N 1
ATOM 1203 C CA . HIS A 1 167 ? -5.366 5.106 10.408 1.00 96.81 167 HIS A CA 1
ATOM 1204 C C . HIS A 1 167 ? -6.689 4.495 10.000 1.00 96.81 167 HIS A C 1
ATOM 1206 O O . HIS A 1 167 ? -6.882 4.019 8.881 1.00 96.81 167 HIS A O 1
ATOM 1212 N N . THR A 1 168 ? -7.649 4.640 10.904 1.00 97.56 168 THR A N 1
ATOM 1213 C CA . THR A 1 168 ? -9.055 4.415 10.615 1.00 97.56 168 THR A CA 1
ATOM 1214 C C . THR A 1 168 ? -9.590 5.474 9.651 1.00 97.56 168 THR A C 1
ATOM 1216 O O . THR A 1 168 ? -9.248 6.660 9.742 1.00 97.56 168 THR A O 1
ATOM 1219 N N . LEU A 1 169 ? -10.479 5.071 8.744 1.00 98.31 169 LEU A N 1
ATOM 1220 C CA . LEU A 1 169 ? -11.090 5.988 7.791 1.00 98.31 169 LEU A CA 1
ATOM 1221 C C . LEU A 1 169 ? -11.936 7.049 8.502 1.00 98.31 169 LEU A C 1
ATOM 1223 O O . LEU A 1 169 ? -12.892 6.755 9.219 1.00 98.31 169 LEU A O 1
ATOM 1227 N N . THR A 1 170 ? -11.642 8.315 8.220 1.00 97.75 170 THR A N 1
ATOM 1228 C CA . THR A 1 170 ? -12.486 9.462 8.602 1.00 97.75 170 THR A CA 1
ATOM 1229 C C . THR A 1 170 ? -13.638 9.688 7.613 1.00 97.75 170 THR A C 1
ATOM 1231 O O . THR A 1 170 ? -14.589 10.421 7.906 1.00 97.75 170 THR A O 1
ATOM 1234 N N . GLY A 1 171 ? -13.593 9.012 6.463 1.00 97.38 171 GLY A N 1
ATOM 1235 C CA . GLY A 1 171 ? -14.679 8.869 5.497 1.00 97.38 171 GLY A CA 1
ATOM 1236 C C . GLY A 1 171 ? -14.295 7.908 4.371 1.00 97.38 171 GLY A C 1
ATOM 1237 O O . GLY A 1 171 ? -13.107 7.717 4.125 1.00 97.38 171 GLY A O 1
ATOM 1238 N N . GLY A 1 172 ? -15.287 7.350 3.675 1.00 97.19 172 GLY A N 1
ATOM 1239 C CA . GLY A 1 172 ? -15.074 6.357 2.616 1.00 97.19 172 GLY A CA 1
ATOM 1240 C C . GLY A 1 172 ? -15.393 4.928 3.055 1.00 97.19 172 GLY A C 1
ATOM 1241 O O . GLY A 1 172 ? -16.047 4.747 4.081 1.00 97.19 172 GLY A O 1
ATOM 1242 N N . ASN A 1 173 ? -14.959 3.960 2.244 1.00 97.50 173 ASN A N 1
ATOM 1243 C CA . ASN A 1 173 ? -15.178 2.526 2.446 1.00 97.50 173 ASN A CA 1
ATOM 1244 C C . ASN A 1 173 ? -14.071 1.707 1.765 1.00 97.50 173 ASN A C 1
ATOM 1246 O O . ASN A 1 173 ? -13.594 2.097 0.691 1.00 97.50 173 ASN A O 1
ATOM 1250 N N . ILE A 1 174 ? -13.703 0.571 2.346 1.00 97.50 174 ILE A N 1
ATOM 1251 C CA . ILE A 1 174 ? -12.868 -0.476 1.752 1.00 97.50 174 ILE A CA 1
ATOM 1252 C C . ILE A 1 174 ? -13.716 -1.741 1.670 1.00 97.50 174 ILE A C 1
ATOM 1254 O O . ILE A 1 174 ? -14.454 -2.044 2.587 1.00 97.50 174 ILE A O 1
ATOM 1258 N N . GLN A 1 175 ? -13.637 -2.459 0.554 1.00 95.00 175 GLN A N 1
ATOM 1259 C CA . GLN A 1 175 ? -14.400 -3.678 0.302 1.00 95.00 175 GLN A CA 1
ATOM 1260 C C . GLN A 1 175 ? -13.488 -4.792 -0.176 1.00 95.00 175 GLN A C 1
ATOM 1262 O O . GLN A 1 175 ? -12.804 -4.634 -1.197 1.00 95.00 175 GLN A O 1
ATOM 1267 N N . LEU A 1 176 ? -13.537 -5.926 0.515 1.00 92.19 176 LEU A N 1
ATOM 1268 C CA . LEU A 1 176 ? -13.020 -7.196 0.029 1.00 92.19 176 LEU A CA 1
ATOM 1269 C C . LEU A 1 176 ? -14.092 -7.931 -0.774 1.00 92.19 176 LEU A C 1
ATOM 1271 O O . LEU A 1 176 ? -15.200 -8.199 -0.311 1.00 92.19 176 LEU A O 1
ATOM 1275 N N . HIS A 1 177 ? -13.740 -8.292 -2.001 1.00 89.75 177 HIS A N 1
ATOM 1276 C CA . HIS A 1 177 ? -14.634 -8.973 -2.924 1.00 89.75 177 HIS A CA 1
ATOM 1277 C C . HIS A 1 177 ? -14.245 -10.427 -3.080 1.00 89.75 177 HIS A C 1
ATOM 1279 O O . HIS A 1 177 ? -13.068 -10.773 -3.077 1.00 89.75 177 HIS A O 1
ATOM 1285 N N . GLN A 1 178 ? -15.250 -11.274 -3.287 1.00 84.56 178 GLN A N 1
ATOM 1286 C CA . GLN A 1 178 ? -15.033 -12.698 -3.496 1.00 84.56 178 GLN A CA 1
ATOM 1287 C C . GLN A 1 178 ? -14.102 -12.976 -4.688 1.00 84.56 178 GLN A C 1
ATOM 1289 O O . GLN A 1 178 ? -14.128 -12.243 -5.685 1.00 84.56 178 GLN A O 1
ATOM 1294 N N . PRO A 1 179 ? -13.328 -14.072 -4.625 1.00 77.94 179 PRO A N 1
ATOM 1295 C CA . PRO A 1 179 ? -12.465 -14.458 -5.719 1.00 77.94 179 PRO A CA 1
ATOM 1296 C C . PRO A 1 179 ? -13.180 -14.690 -7.045 1.00 77.94 179 PRO A C 1
ATOM 1298 O O . PRO A 1 179 ? -14.277 -15.246 -7.086 1.00 77.94 179 PRO A O 1
ATOM 1301 N N . ASN A 1 180 ? -12.517 -14.351 -8.151 1.00 66.75 180 ASN A N 1
ATOM 1302 C CA . ASN A 1 180 ? -13.068 -14.525 -9.502 1.00 66.75 180 ASN A CA 1
ATOM 1303 C C . ASN A 1 180 ? -12.354 -15.608 -10.336 1.00 66.75 180 ASN A C 1
ATOM 1305 O O . ASN A 1 180 ? -12.472 -15.629 -11.560 1.00 66.75 180 ASN A O 1
ATOM 1309 N N . GLY A 1 181 ? -11.626 -16.524 -9.686 1.00 66.56 181 GLY A N 1
ATOM 1310 C CA . GLY A 1 181 ? -10.967 -17.660 -10.346 1.00 66.56 181 GLY A CA 1
ATOM 1311 C C . GLY A 1 181 ? -9.780 -17.283 -11.241 1.00 66.56 181 GLY A C 1
ATOM 1312 O O . GLY A 1 181 ? -9.256 -18.146 -11.942 1.00 66.56 181 GLY A O 1
ATOM 1313 N N . SER A 1 182 ? -9.355 -16.016 -11.237 1.00 67.75 182 SER A N 1
ATOM 1314 C CA . SER A 1 182 ? -8.221 -15.536 -12.026 1.00 67.75 182 SER A CA 1
ATOM 1315 C C . SER A 1 182 ? -7.059 -15.125 -11.122 1.00 67.75 182 SER A C 1
ATOM 1317 O O . SER A 1 182 ? -7.165 -14.173 -10.361 1.00 67.75 182 SER A O 1
ATOM 1319 N N . GLY A 1 183 ? -5.942 -15.850 -11.218 1.00 70.19 183 GLY A N 1
ATOM 1320 C CA . GLY A 1 183 ? -4.767 -15.650 -10.366 1.00 70.19 183 GLY A CA 1
ATOM 1321 C C . GLY A 1 183 ? -4.808 -16.464 -9.070 1.00 70.19 183 GLY A C 1
ATOM 1322 O O . GLY A 1 183 ? -5.840 -17.019 -8.691 1.00 70.19 183 GLY A O 1
ATOM 1323 N N . PHE A 1 184 ? -3.661 -16.523 -8.397 1.00 68.00 184 PHE A N 1
ATOM 1324 C CA . PHE A 1 184 ? -3.465 -17.233 -7.133 1.00 68.00 184 PHE A CA 1
ATOM 1325 C C . PHE A 1 184 ? -2.550 -16.419 -6.220 1.00 68.00 184 PHE A C 1
ATOM 1327 O O . PHE A 1 184 ? -1.747 -15.615 -6.702 1.00 68.00 184 PHE A O 1
ATOM 1334 N N . PHE A 1 185 ? -2.653 -16.653 -4.913 1.00 68.19 185 PHE A N 1
ATOM 1335 C CA . PHE A 1 185 ? -1.726 -16.095 -3.936 1.00 68.19 185 PHE A CA 1
ATOM 1336 C C . PHE A 1 185 ? -0.277 -16.516 -4.240 1.00 68.19 185 PHE A C 1
ATOM 1338 O O . PHE A 1 185 ? -0.007 -17.683 -4.525 1.00 68.19 185 PHE A O 1
ATOM 1345 N N . SER A 1 186 ? 0.661 -15.565 -4.181 1.00 62.66 186 SER A N 1
ATOM 1346 C CA . SER A 1 186 ? 2.062 -15.778 -4.572 1.00 62.66 186 SER A CA 1
ATOM 1347 C C . SER A 1 186 ? 3.073 -15.683 -3.419 1.00 62.66 186 SER A C 1
ATOM 1349 O O . SER A 1 186 ? 4.265 -15.533 -3.679 1.00 62.66 186 SER A O 1
ATOM 1351 N N . GLY A 1 187 ? 2.637 -15.768 -2.157 1.00 70.12 187 GLY A N 1
ATOM 1352 C CA . GLY A 1 187 ? 3.531 -15.775 -0.989 1.00 70.12 187 GLY A CA 1
ATOM 1353 C C . GLY A 1 187 ? 3.720 -14.406 -0.326 1.00 70.12 187 GLY A C 1
ATOM 1354 O O . GLY A 1 187 ? 2.838 -13.562 -0.388 1.00 70.12 187 GLY A O 1
ATOM 1355 N N . ALA A 1 188 ? 4.851 -14.199 0.353 1.00 75.69 188 ALA A N 1
ATOM 1356 C CA . ALA A 1 188 ? 5.166 -12.973 1.097 1.00 75.69 188 ALA A CA 1
ATOM 1357 C C . ALA A 1 188 ? 5.780 -11.856 0.218 1.00 75.69 188 ALA A C 1
ATOM 1359 O O . ALA A 1 188 ? 6.336 -12.135 -0.854 1.00 75.69 188 ALA A O 1
ATOM 1360 N N . PRO A 1 189 ? 5.730 -10.585 0.668 1.00 85.31 189 PRO A N 1
ATOM 1361 C CA . PRO A 1 189 ? 6.488 -9.503 0.052 1.00 85.31 189 PRO A CA 1
ATOM 1362 C C . PRO A 1 189 ? 7.997 -9.753 0.147 1.00 85.31 189 PRO A C 1
ATOM 1364 O O . PRO A 1 189 ? 8.516 -10.319 1.104 1.00 85.31 189 PRO A O 1
ATOM 1367 N N . THR A 1 190 ? 8.718 -9.273 -0.857 1.00 83.62 190 THR A N 1
ATOM 1368 C CA . THR A 1 190 ? 10.176 -9.325 -0.975 1.00 83.62 190 THR A CA 1
ATOM 1369 C C . THR A 1 190 ? 10.701 -7.938 -1.352 1.00 83.62 190 THR A C 1
ATOM 1371 O O . THR A 1 190 ? 9.944 -7.122 -1.890 1.00 83.62 190 THR A O 1
ATOM 1374 N N . PRO A 1 191 ? 12.010 -7.670 -1.198 1.00 84.62 191 PRO A N 1
ATOM 1375 C CA . PRO A 1 191 ? 12.605 -6.426 -1.685 1.00 84.62 191 PRO A CA 1
ATOM 1376 C C . PRO A 1 191 ? 12.426 -6.184 -3.194 1.00 84.62 191 PRO A C 1
ATOM 1378 O O . PRO A 1 191 ? 12.572 -5.054 -3.643 1.00 84.62 191 PRO A O 1
ATOM 1381 N N . LEU A 1 192 ? 12.117 -7.220 -3.985 1.00 84.81 192 LEU A N 1
ATOM 1382 C CA . LEU A 1 192 ? 11.907 -7.088 -5.428 1.00 84.81 192 LEU A CA 1
ATOM 1383 C C . LEU A 1 192 ? 10.491 -6.615 -5.781 1.00 84.81 192 LEU A C 1
ATOM 1385 O O . LEU A 1 192 ? 10.329 -5.777 -6.661 1.00 84.81 192 LEU A O 1
ATOM 1389 N N . ASN A 1 193 ? 9.467 -7.157 -5.119 1.00 88.38 193 ASN A N 1
ATOM 1390 C CA . ASN A 1 193 ? 8.061 -6.903 -5.460 1.00 88.38 193 ASN A CA 1
ATOM 1391 C C . ASN A 1 193 ? 7.356 -5.938 -4.492 1.00 88.38 193 ASN A C 1
ATOM 1393 O O . ASN A 1 193 ? 6.257 -5.476 -4.792 1.00 88.38 193 ASN A O 1
ATOM 1397 N N . CYS A 1 194 ? 7.969 -5.614 -3.352 1.00 93.12 194 CYS A N 1
ATOM 1398 C CA . CYS A 1 194 ? 7.440 -4.655 -2.389 1.00 93.12 194 CYS A CA 1
ATOM 1399 C C . CYS A 1 194 ? 8.545 -3.863 -1.647 1.00 93.12 194 CYS A C 1
ATOM 1401 O O . CYS A 1 194 ? 8.598 -3.861 -0.419 1.00 93.12 194 CYS A O 1
ATOM 1403 N N . PRO A 1 195 ? 9.438 -3.151 -2.356 1.00 91.88 195 PRO A N 1
ATOM 1404 C CA . PRO A 1 195 ? 10.594 -2.475 -1.747 1.00 91.88 195 PRO A CA 1
ATOM 1405 C C . PRO A 1 195 ? 10.249 -1.347 -0.757 1.00 91.88 195 PRO A C 1
ATOM 1407 O O . PRO A 1 195 ? 11.066 -1.021 0.099 1.00 91.88 195 PRO A O 1
ATOM 1410 N N . ALA A 1 196 ? 9.064 -0.734 -0.853 1.00 94.19 196 ALA A N 1
ATOM 1411 C CA . ALA A 1 196 ? 8.626 0.304 0.089 1.00 94.19 196 ALA A CA 1
ATOM 1412 C C . ALA A 1 196 ? 8.097 -0.262 1.420 1.00 94.19 196 ALA A C 1
ATOM 1414 O O . ALA A 1 196 ? 7.858 0.493 2.368 1.00 94.19 196 ALA A O 1
ATOM 1415 N N . PHE A 1 197 ? 7.903 -1.580 1.507 1.00 90.00 197 PHE A N 1
ATOM 1416 C CA . PHE A 1 197 ? 7.492 -2.253 2.726 1.00 90.00 197 PHE A CA 1
ATOM 1417 C C . PHE A 1 197 ? 8.657 -3.052 3.295 1.00 90.00 197 PHE A C 1
ATOM 1419 O O . PHE A 1 197 ? 9.163 -3.987 2.683 1.00 90.00 197 PHE A O 1
ATOM 1426 N N . VAL A 1 198 ? 9.035 -2.705 4.518 1.00 74.31 198 VAL A N 1
ATOM 1427 C CA . VAL A 1 198 ? 9.844 -3.574 5.368 1.00 74.31 198 VAL A CA 1
ATOM 1428 C C . VAL A 1 198 ? 8.878 -4.192 6.377 1.00 74.31 198 VAL A C 1
ATOM 1430 O O . VAL A 1 198 ? 8.229 -3.416 7.097 1.00 74.31 198 VAL A O 1
ATOM 1433 N N . PRO A 1 199 ? 8.730 -5.530 6.415 1.00 63.34 199 PRO A N 1
ATOM 1434 C CA . PRO A 1 199 ? 7.926 -6.194 7.431 1.00 63.34 199 PRO A CA 1
ATOM 1435 C C . PRO A 1 199 ? 8.390 -5.761 8.827 1.00 63.34 199 PRO A C 1
ATOM 1437 O O . PRO A 1 199 ? 9.601 -5.682 9.068 1.00 63.34 199 PRO A O 1
ATOM 1440 N N . PRO A 1 200 ? 7.473 -5.431 9.753 1.00 55.09 200 PRO A N 1
ATOM 1441 C CA . PRO A 1 200 ? 7.857 -5.256 11.143 1.00 55.09 200 PRO A CA 1
ATOM 1442 C C . PRO A 1 200 ? 8.430 -6.582 11.657 1.00 55.09 200 PRO A C 1
ATOM 1444 O O . PRO A 1 200 ? 7.871 -7.640 11.401 1.00 55.09 200 PRO A O 1
ATOM 1447 N N . THR A 1 201 ? 9.574 -6.482 12.332 1.00 45.78 201 THR A N 1
ATOM 1448 C CA . THR A 1 201 ? 10.426 -7.525 12.928 1.00 45.78 201 THR A CA 1
ATOM 1449 C C . THR A 1 201 ? 9.759 -8.862 13.301 1.00 45.78 201 THR A C 1
ATOM 1451 O O . THR A 1 201 ? 9.659 -9.198 14.478 1.00 45.78 201 THR A O 1
ATOM 1454 N N . SER A 1 202 ? 9.421 -9.703 12.331 1.00 52.47 202 SER A N 1
ATOM 1455 C CA . SER A 1 202 ? 9.696 -11.131 12.450 1.00 52.47 202 SER A CA 1
ATOM 1456 C C . SER A 1 202 ? 11.082 -11.316 11.844 1.00 52.47 202 SER A C 1
ATOM 1458 O O . SER A 1 202 ? 11.260 -11.529 10.658 1.00 52.47 202 SER A O 1
ATOM 1460 N N . THR A 1 203 ? 12.125 -11.126 12.655 1.00 55.69 203 THR A N 1
ATOM 1461 C CA . THR A 1 203 ? 13.533 -11.234 12.227 1.00 55.69 203 THR A CA 1
ATOM 1462 C C . THR A 1 203 ? 13.934 -12.682 11.983 1.00 55.69 203 THR A C 1
ATOM 1464 O O . THR A 1 203 ? 14.998 -13.114 12.426 1.00 55.69 203 THR A O 1
ATOM 1467 N N . CYS A 1 204 ? 13.074 -13.460 11.337 1.00 65.38 204 CYS A N 1
ATOM 1468 C CA . CYS A 1 204 ? 13.444 -14.801 10.999 1.00 65.38 204 CYS A CA 1
ATOM 1469 C C . CYS A 1 204 ? 14.514 -14.732 9.908 1.00 65.38 204 CYS A C 1
ATOM 1471 O O . CYS A 1 204 ? 14.409 -14.030 8.902 1.00 65.38 204 CYS A O 1
ATOM 1473 N N . THR A 1 205 ? 15.607 -15.419 10.163 1.00 61.06 205 THR A N 1
ATOM 1474 C CA . THR A 1 205 ? 16.681 -15.689 9.212 1.00 61.06 205 THR A CA 1
ATOM 1475 C C . THR A 1 205 ? 16.677 -17.160 8.821 1.00 61.06 205 THR A C 1
ATOM 1477 O O . THR A 1 205 ? 17.153 -17.522 7.747 1.00 61.06 205 THR A O 1
ATOM 1480 N N . THR A 1 206 ? 16.097 -17.998 9.678 1.00 68.25 206 THR A N 1
ATOM 1481 C CA . THR A 1 206 ? 15.901 -19.430 9.494 1.00 68.25 206 THR A CA 1
ATOM 1482 C C . THR A 1 206 ? 14.552 -19.847 10.073 1.00 68.25 206 THR A C 1
ATOM 1484 O O . THR A 1 206 ? 13.981 -19.133 10.895 1.00 68.25 206 THR A O 1
ATOM 1487 N N . ASP A 1 207 ? 14.062 -21.027 9.696 1.00 70.06 207 ASP A N 1
ATOM 1488 C CA . ASP A 1 207 ? 12.830 -21.610 10.253 1.00 70.06 207 ASP A CA 1
ATOM 1489 C C . ASP A 1 207 ? 12.868 -21.732 11.789 1.00 70.06 207 ASP A C 1
ATOM 1491 O O . ASP A 1 207 ? 11.831 -21.716 12.440 1.00 70.06 207 ASP A O 1
ATOM 1495 N N . ALA A 1 208 ? 14.064 -21.795 12.387 1.00 66.31 208 ALA A N 1
ATOM 1496 C CA . ALA A 1 208 ? 14.246 -21.870 13.836 1.00 66.31 208 ALA A CA 1
ATOM 1497 C C . ALA A 1 208 ? 13.905 -20.566 14.582 1.00 66.31 208 ALA A C 1
ATOM 1499 O O . ALA A 1 208 ? 13.739 -20.591 15.799 1.00 66.31 208 ALA A O 1
ATOM 1500 N N . ASP A 1 209 ? 13.824 -19.441 13.869 1.00 67.38 209 ASP A N 1
ATOM 1501 C CA . ASP A 1 209 ? 13.431 -18.145 14.430 1.00 67.38 209 ASP A CA 1
ATOM 1502 C C . ASP A 1 209 ? 11.901 -17.969 14.478 1.00 67.38 209 ASP A C 1
ATOM 1504 O O . ASP A 1 209 ? 11.400 -16.984 15.024 1.00 67.38 209 ASP A O 1
ATOM 1508 N N . CYS A 1 210 ? 11.167 -18.912 13.886 1.00 70.88 210 CYS A N 1
ATOM 1509 C CA . CYS A 1 210 ? 9.714 -18.977 13.889 1.00 70.88 210 CYS A CA 1
ATOM 1510 C C . CYS A 1 210 ? 9.222 -19.988 14.926 1.00 70.88 210 CYS A C 1
ATOM 1512 O O . CYS A 1 210 ? 10.015 -20.804 15.390 1.00 70.88 210 CYS A O 1
ATOM 1514 N N . ASP A 1 211 ? 7.949 -19.921 15.339 1.00 66.62 211 ASP A N 1
ATOM 1515 C CA . ASP A 1 211 ? 7.463 -20.698 16.487 1.00 66.62 211 ASP A CA 1
ATOM 1516 C C . ASP A 1 211 ? 7.603 -22.216 16.231 1.00 66.62 211 ASP A C 1
ATOM 1518 O O . ASP A 1 211 ? 6.832 -22.793 15.452 1.00 66.62 211 ASP A O 1
ATOM 1522 N N . PRO A 1 212 ? 8.568 -22.897 16.887 1.00 55.53 212 PRO A N 1
ATOM 1523 C CA . PRO A 1 212 ? 8.832 -24.308 16.641 1.00 55.53 212 PRO A CA 1
ATOM 1524 C C . PRO A 1 212 ? 7.873 -25.208 17.432 1.00 55.53 212 PRO A C 1
ATOM 1526 O O . PRO A 1 212 ? 7.917 -26.430 17.287 1.00 55.53 212 PRO A O 1
ATOM 1529 N N . SER A 1 213 ? 7.053 -24.625 18.317 1.00 53.34 213 SER A N 1
ATOM 1530 C CA . SER A 1 213 ? 6.136 -25.343 19.202 1.00 53.34 213 SER A CA 1
ATOM 1531 C C . SER A 1 213 ? 4.779 -25.630 18.559 1.00 53.34 213 SER A C 1
ATOM 1533 O O . SER A 1 213 ? 4.012 -26.438 19.086 1.00 53.34 213 SER A O 1
ATOM 1535 N N . LEU A 1 214 ? 4.501 -25.035 17.395 1.00 57.69 214 LEU A N 1
ATOM 1536 C CA . LEU A 1 214 ? 3.283 -25.299 16.639 1.00 57.69 214 LEU A CA 1
ATOM 1537 C C . LEU A 1 214 ? 3.382 -26.629 15.894 1.00 57.69 214 LEU A C 1
ATOM 1539 O O . LEU A 1 214 ? 4.413 -26.973 15.311 1.00 57.69 214 LEU A O 1
ATOM 1543 N N . THR A 1 215 ? 2.286 -27.389 15.884 1.00 47.41 215 THR A N 1
ATOM 1544 C CA . THR A 1 215 ? 2.187 -28.624 15.101 1.00 47.41 215 THR A CA 1
ATOM 1545 C C . THR A 1 215 ? 2.501 -28.288 13.640 1.00 47.41 215 THR A C 1
ATOM 1547 O O . THR A 1 215 ? 1.918 -27.362 13.082 1.00 47.41 215 THR A O 1
ATOM 1550 N N . THR A 1 216 ? 3.468 -29.002 13.053 1.00 55.62 216 THR A N 1
ATOM 1551 C CA . THR A 1 216 ? 4.009 -28.812 11.687 1.00 55.62 216 THR A CA 1
ATOM 1552 C C . THR A 1 216 ? 4.886 -27.578 11.404 1.00 55.62 216 THR A C 1
ATOM 1554 O O . THR A 1 216 ? 5.472 -27.533 10.325 1.00 55.62 216 THR A O 1
ATOM 1557 N N . GLY A 1 217 ? 5.118 -26.697 12.388 1.00 62.03 217 GLY A N 1
ATOM 1558 C CA . GLY A 1 217 ? 6.151 -25.648 12.370 1.00 62.03 217 GLY A CA 1
ATOM 1559 C C . GLY A 1 217 ? 5.919 -24.487 11.390 1.00 62.03 217 GLY A C 1
ATOM 1560 O O . GLY A 1 217 ? 5.438 -24.659 10.269 1.00 62.03 217 GLY A O 1
ATOM 1561 N N . GLU A 1 218 ? 6.287 -23.280 11.808 1.00 71.31 218 GLU A N 1
ATOM 1562 C CA . GLU A 1 218 ? 6.432 -22.137 10.904 1.00 71.31 218 GLU A CA 1
ATOM 1563 C C . GLU A 1 218 ? 7.779 -22.219 10.162 1.00 71.31 218 GLU A C 1
ATOM 1565 O O . GLU A 1 218 ? 8.778 -22.695 10.698 1.00 71.31 218 GLU A O 1
ATOM 1570 N N . ILE A 1 219 ? 7.814 -21.740 8.922 1.00 71.19 219 ILE A N 1
ATOM 1571 C CA . ILE A 1 219 ? 9.030 -21.551 8.135 1.00 71.19 219 ILE A CA 1
ATOM 1572 C C . ILE A 1 219 ? 9.303 -20.068 7.952 1.00 71.19 219 ILE A C 1
ATOM 1574 O O . ILE A 1 219 ? 8.387 -19.248 7.851 1.00 71.19 219 ILE A O 1
ATOM 1578 N N . CYS A 1 220 ? 10.578 -19.728 7.870 1.00 69.81 220 CYS A N 1
ATOM 1579 C CA . CYS A 1 220 ? 10.991 -18.378 7.585 1.00 69.81 220 CYS A CA 1
ATOM 1580 C C . CYS A 1 220 ? 11.037 -18.137 6.080 1.00 69.81 220 CYS A C 1
ATOM 1582 O O . CYS A 1 220 ? 11.872 -18.688 5.360 1.00 69.81 220 CYS A O 1
ATOM 1584 N N . VAL A 1 221 ? 10.180 -17.243 5.601 1.00 66.00 221 VAL A N 1
ATOM 1585 C CA . VAL A 1 221 ? 10.138 -16.834 4.201 1.00 66.00 221 VAL A CA 1
ATOM 1586 C C . VAL A 1 221 ? 10.319 -15.327 4.135 1.00 66.00 221 VAL A C 1
ATOM 1588 O O . VAL A 1 221 ? 9.473 -14.566 4.589 1.00 66.00 221 VAL A O 1
ATOM 1591 N N . ALA A 1 222 ? 11.442 -14.894 3.558 1.00 60.28 222 ALA A N 1
ATOM 1592 C CA . ALA A 1 222 ? 11.767 -13.481 3.341 1.00 60.28 222 ALA A CA 1
ATOM 1593 C C . ALA A 1 222 ? 11.732 -12.601 4.613 1.00 60.28 222 ALA A C 1
ATOM 1595 O O . ALA A 1 222 ? 11.389 -11.423 4.537 1.00 60.28 222 ALA A O 1
ATOM 1596 N N . GLY A 1 223 ? 12.115 -13.155 5.770 1.00 59.84 223 GLY A N 1
ATOM 1597 C CA . GLY A 1 223 ? 12.049 -12.424 7.038 1.00 59.84 223 GLY A CA 1
ATOM 1598 C C . GLY A 1 223 ? 10.623 -12.285 7.564 1.00 59.84 223 GLY A C 1
ATOM 1599 O O . GLY A 1 223 ? 10.296 -11.273 8.168 1.00 59.84 223 GLY A O 1
ATOM 1600 N N . ALA A 1 224 ? 9.767 -13.265 7.272 1.00 62.50 224 ALA A N 1
ATOM 1601 C CA . ALA A 1 224 ? 8.474 -13.438 7.908 1.00 62.50 224 ALA A CA 1
ATOM 1602 C C . ALA A 1 224 ? 8.203 -14.916 8.199 1.00 62.50 224 ALA A C 1
ATOM 1604 O O . ALA A 1 224 ? 8.514 -15.788 7.387 1.00 62.50 224 ALA A O 1
ATOM 1605 N N . CYS A 1 225 ? 7.608 -15.194 9.356 1.00 69.81 225 CYS A N 1
ATOM 1606 C CA . CYS A 1 225 ? 7.204 -16.544 9.727 1.00 69.81 225 CYS A CA 1
ATOM 1607 C C . CYS A 1 225 ? 5.873 -16.894 9.064 1.00 69.81 225 CYS A C 1
ATOM 1609 O O . CYS A 1 225 ? 4.888 -16.171 9.207 1.00 69.81 225 CYS A O 1
ATOM 1611 N N . MET A 1 226 ? 5.859 -17.987 8.307 1.00 67.69 226 MET A N 1
ATOM 1612 C CA . MET A 1 226 ? 4.717 -18.464 7.531 1.00 67.69 226 MET A CA 1
ATOM 1613 C C . MET A 1 226 ? 4.478 -19.947 7.801 1.00 67.69 226 MET A C 1
ATOM 1615 O O . MET A 1 226 ? 5.412 -20.680 8.106 1.00 67.69 226 MET A O 1
ATOM 1619 N N . CYS A 1 227 ? 3.250 -20.429 7.626 1.00 67.69 227 CYS A N 1
ATOM 1620 C CA . CYS A 1 227 ? 3.030 -21.872 7.587 1.00 67.69 227 CYS A CA 1
ATOM 1621 C C . CYS A 1 227 ? 3.703 -22.494 6.353 1.00 67.69 227 CYS A C 1
ATOM 1623 O O . CYS A 1 227 ? 3.856 -21.849 5.310 1.00 67.69 227 CYS A O 1
ATOM 1625 N N . GLN A 1 228 ? 4.092 -23.766 6.465 1.00 64.25 228 GLN A N 1
ATOM 1626 C CA . GLN A 1 228 ? 4.600 -24.525 5.325 1.00 64.25 228 GLN A CA 1
ATOM 1627 C C . GLN A 1 228 ? 3.591 -24.543 4.161 1.00 64.25 228 GLN A C 1
ATOM 1629 O O . GLN A 1 228 ? 2.382 -24.456 4.391 1.00 64.25 228 GLN A O 1
ATOM 1634 N N . PRO A 1 229 ? 4.049 -24.695 2.903 1.00 57.59 229 PRO A N 1
ATOM 1635 C CA . PRO A 1 229 ? 3.151 -24.817 1.759 1.00 57.59 229 PRO A CA 1
ATOM 1636 C C . PRO A 1 229 ? 2.071 -25.884 1.989 1.00 57.59 229 PRO A C 1
ATOM 1638 O O . PRO A 1 229 ? 2.382 -27.036 2.286 1.00 57.59 229 PRO A O 1
ATOM 1641 N N . GLY A 1 230 ? 0.802 -25.496 1.841 1.00 53.72 230 GLY A N 1
ATOM 1642 C CA . GLY A 1 230 ? -0.354 -26.370 2.075 1.00 53.72 230 GLY A CA 1
ATOM 1643 C C . GLY A 1 230 ? -0.932 -26.323 3.493 1.00 53.72 230 GLY A C 1
ATOM 1644 O O . GLY A 1 230 ? -1.942 -26.976 3.737 1.00 53.72 230 GLY A O 1
ATOM 1645 N N . PHE A 1 231 ? -0.347 -25.545 4.403 1.00 57.06 231 PHE A N 1
ATOM 1646 C CA . PHE A 1 231 ? -0.840 -25.331 5.762 1.00 57.06 231 PHE A CA 1
ATOM 1647 C C . PHE A 1 231 ? -1.309 -23.883 5.928 1.00 57.06 231 PHE A C 1
ATOM 1649 O O . PHE A 1 231 ? -0.737 -22.963 5.344 1.00 57.06 231 PHE A O 1
ATOM 1656 N N . VAL A 1 232 ? -2.352 -23.681 6.729 1.00 55.59 232 VAL A N 1
ATOM 1657 C CA . VAL A 1 232 ? -2.925 -22.360 7.016 1.00 55.59 232 VAL A CA 1
ATOM 1658 C C . VAL A 1 232 ? -2.932 -22.122 8.519 1.00 55.59 232 VAL A C 1
ATOM 1660 O O . VAL A 1 232 ? -2.974 -23.079 9.295 1.00 55.59 232 VAL A O 1
ATOM 1663 N N . PHE A 1 233 ? -2.888 -20.855 8.927 1.00 60.12 233 PHE A N 1
ATOM 1664 C CA . PHE A 1 233 ? -3.123 -20.497 10.321 1.00 60.12 233 PHE A CA 1
ATOM 1665 C C . PHE A 1 233 ? -4.598 -20.680 10.642 1.00 60.12 233 PHE A C 1
ATOM 1667 O O . PHE A 1 233 ? -5.464 -20.220 9.895 1.00 60.12 233 PHE A O 1
ATOM 1674 N N . VAL A 1 234 ? -4.876 -21.318 11.769 1.00 56.00 234 VAL A N 1
ATOM 1675 C CA . VAL A 1 234 ? -6.231 -21.442 12.298 1.00 56.00 234 VAL A CA 1
ATOM 1676 C C . VAL A 1 234 ? -6.233 -20.879 13.718 1.00 56.00 234 VAL A C 1
ATOM 1678 O O . VAL A 1 234 ? -5.306 -21.128 14.482 1.00 56.00 234 VAL A O 1
ATOM 1681 N N . ASP A 1 235 ? -7.238 -20.067 14.036 1.00 52.25 235 ASP A N 1
ATOM 1682 C CA . ASP A 1 235 ? -7.476 -19.455 15.352 1.00 52.25 235 ASP A CA 1
ATOM 1683 C C . ASP A 1 235 ? -9.009 -19.453 15.549 1.00 52.25 235 ASP A C 1
ATOM 1685 O O . ASP A 1 235 ? -9.684 -19.079 14.579 1.00 52.25 235 ASP A O 1
ATOM 1689 N N . PRO A 1 236 ? -9.627 -19.881 16.682 1.00 49.09 236 PRO A N 1
ATOM 1690 C CA . PRO A 1 236 ? -9.117 -20.155 18.047 1.00 49.09 236 PRO A CA 1
ATOM 1691 C C . PRO A 1 236 ? -9.267 -21.630 18.531 1.00 49.09 236 PRO A C 1
ATOM 1693 O O . PRO A 1 236 ? -10.081 -22.355 17.955 1.00 49.09 236 PRO A O 1
ATOM 1696 N N . PRO A 1 237 ? -8.549 -22.087 19.602 1.00 43.47 237 PRO A N 1
ATOM 1697 C CA . PRO A 1 237 ? -7.976 -21.293 20.705 1.00 43.47 237 PRO A CA 1
ATOM 1698 C C . PRO A 1 237 ? -6.437 -21.153 20.735 1.00 43.47 237 PRO A C 1
ATOM 1700 O O . PRO A 1 237 ? -5.877 -20.800 21.773 1.00 43.47 237 PRO A O 1
ATOM 1703 N N . GLY A 1 238 ? -5.732 -21.378 19.627 1.00 50.47 238 GLY A N 1
ATOM 1704 C CA . GLY A 1 238 ? -4.296 -21.108 19.546 1.00 50.47 238 GLY A CA 1
ATOM 1705 C C . GLY A 1 238 ? -3.772 -21.167 18.118 1.00 50.47 238 GLY A C 1
ATOM 1706 O O . GLY A 1 238 ? -4.284 -21.932 17.307 1.00 50.47 238 GLY A O 1
ATOM 1707 N N . ARG A 1 239 ? -2.737 -20.367 17.827 1.00 56.91 239 ARG A N 1
ATOM 1708 C CA . ARG A 1 239 ? -2.033 -20.349 16.535 1.00 56.91 239 ARG A CA 1
ATOM 1709 C C . ARG A 1 239 ? -1.571 -21.770 16.205 1.00 56.91 239 ARG A C 1
ATOM 1711 O O . ARG A 1 239 ? -0.721 -22.284 16.914 1.00 56.91 239 ARG A O 1
ATOM 1718 N N . CYS A 1 240 ? -2.090 -22.409 15.160 1.00 57.19 240 CYS A N 1
ATOM 1719 C CA . CYS A 1 240 ? -1.565 -23.692 14.680 1.00 57.19 240 CYS A CA 1
ATOM 1720 C C . CYS A 1 240 ? -1.451 -23.701 13.143 1.00 57.19 240 CYS A C 1
ATOM 1722 O O . CYS A 1 240 ? -2.310 -23.144 12.460 1.00 57.19 240 CYS A O 1
ATOM 1724 N N . CYS A 1 241 ? -0.388 -24.309 12.596 1.00 61.91 241 CYS A N 1
ATOM 1725 C CA . CYS A 1 241 ? -0.220 -24.536 11.155 1.00 61.91 241 CYS A CA 1
ATOM 1726 C C . CYS A 1 241 ? -0.707 -25.949 10.816 1.00 61.91 241 CYS A C 1
ATOM 1728 O O . CYS A 1 241 ? 0.085 -26.886 10.818 1.00 61.91 241 CYS A O 1
ATOM 1730 N N . GLN A 1 242 ? -2.001 -26.136 10.546 1.00 60.81 242 GLN A N 1
ATOM 1731 C CA . GLN A 1 242 ? -2.578 -27.461 10.272 1.00 60.81 242 GLN A CA 1
ATOM 1732 C C . GLN A 1 242 ? -3.400 -27.512 8.978 1.00 60.81 242 GLN A C 1
ATOM 1734 O O . GLN A 1 242 ? -3.894 -26.511 8.463 1.00 60.81 242 GLN A O 1
ATOM 1739 N N . LEU A 1 243 ? -3.580 -28.737 8.476 1.00 50.31 243 LEU A N 1
ATOM 1740 C CA . LEU A 1 243 ? -4.580 -29.099 7.469 1.00 50.31 243 LEU A CA 1
ATOM 1741 C C . LEU A 1 243 ? -5.983 -29.189 8.125 1.00 50.31 243 LEU A C 1
ATOM 1743 O O . LEU A 1 243 ? -6.590 -30.257 8.112 1.00 50.31 243 LEU A O 1
ATOM 1747 N N . GLY A 1 244 ? -6.488 -28.127 8.771 1.00 49.97 244 GLY A N 1
ATOM 1748 C CA . GLY A 1 244 ? -7.823 -28.121 9.407 1.00 49.97 244 GLY A CA 1
ATOM 1749 C C . GLY A 1 244 ? -7.907 -27.502 10.813 1.00 49.97 244 GLY A C 1
ATOM 1750 O O . GLY A 1 244 ? -6.964 -26.870 11.267 1.00 49.97 244 GLY A O 1
ATOM 1751 N N . ILE A 1 245 ? -9.067 -27.665 11.472 1.00 41.31 245 ILE A N 1
ATOM 1752 C CA . ILE A 1 245 ? -9.460 -26.995 12.734 1.00 41.31 245 ILE A CA 1
ATOM 1753 C C . ILE A 1 245 ? -8.559 -27.430 13.907 1.00 41.31 245 ILE A C 1
ATOM 1755 O O . ILE A 1 245 ? -8.471 -28.629 14.177 1.00 41.31 245 ILE A O 1
ATOM 1759 N N . CYS A 1 246 ? -7.947 -26.470 14.620 1.00 40.03 246 CYS A N 1
ATOM 1760 C CA . CYS A 1 246 ? -7.225 -26.735 15.871 1.00 40.03 246 CYS A CA 1
ATOM 1761 C C . CYS A 1 246 ? -8.224 -27.286 16.914 1.00 40.03 246 CYS A C 1
ATOM 1763 O O . CYS A 1 246 ? -9.235 -26.645 17.199 1.00 40.03 246 CYS A O 1
ATOM 1765 N N . GLY A 1 247 ? -7.980 -28.489 17.437 1.00 39.47 247 GLY A N 1
ATOM 1766 C CA . GLY A 1 247 ? -8.802 -29.116 18.481 1.00 39.47 247 GLY A CA 1
ATOM 1767 C C . GLY A 1 247 ? -8.237 -28.875 19.883 1.00 39.47 247 GLY A C 1
ATOM 1768 O O . GLY A 1 247 ? -7.020 -28.769 20.025 1.00 39.47 247 GLY A O 1
ATOM 1769 N N . ASP A 1 248 ? -9.146 -28.796 20.861 1.00 35.84 248 ASP A N 1
ATOM 1770 C CA . ASP A 1 248 ? -8.917 -28.574 22.303 1.00 35.84 248 ASP A CA 1
ATOM 1771 C C . ASP A 1 248 ? -7.850 -29.474 22.961 1.00 35.84 248 ASP A C 1
ATOM 1773 O O . ASP A 1 248 ? -7.783 -30.685 22.628 1.00 35.84 248 ASP A O 1
#

pLDDT: mean 78.68, std 20.45, range [35.12, 98.81]

Foldseek 3Di:
DDDDDDDDDDDDPPPPPDPPPPDQPDFAFKWKKWKWFWWQFPVRFIKTKTKIFIQFQCVPPAGTDMWIWMKTQPDDDPQDRIKTKGFDHWLDKFAAPDQLSLETFRDPDFDAFKIKIKGWTAIPDDPPQRIWIKIKIWHQADPPQAVGIWIKMFIDTDPDTDIRDIGGGNDMHMDIGHHDNGGGHDDGDACVRHVRDDRPDPQDPFQVSFDQPADQGWTDDRRHTYADPSFGFEDPPDTHGDNDHDDD